Protein 7EKN (pdb70)

Sequence (332 aa):
QIEWAKARVEKLRKRNQALKSQTSELQRQIAELEASNAELKSDILGMLKSLHQLQVENRRLEEQIKNLTAKKERLQLLNAQLSVQIEWAKARVEKLRKRNQALKSQTSELQRQIAELEASNAELKDILGMLKSLHQLQVENRRLEEQIKNLTAKKERLQLLNAQLSVQIEWAKARVEKLRKRNQALKSQTSELQRQIAELEASNAELKKDILGMLKSLHQLQVENRRLEEQIKNLTAKKERLQLLNAQLSVIEWAKARVEKLRKRNQALKSQTSELQRQIAELEASNAELKILGMLKSLHQLQVENRRLEEQIKNLTAKKERLQLLNAQLSV

InterPro domains:
  IPR049773 AF10-like, coiled-coil domain [cd20901] (410-473)

GO terms:
  GO:0005654 nucleoplasm (C, IDA)

Rad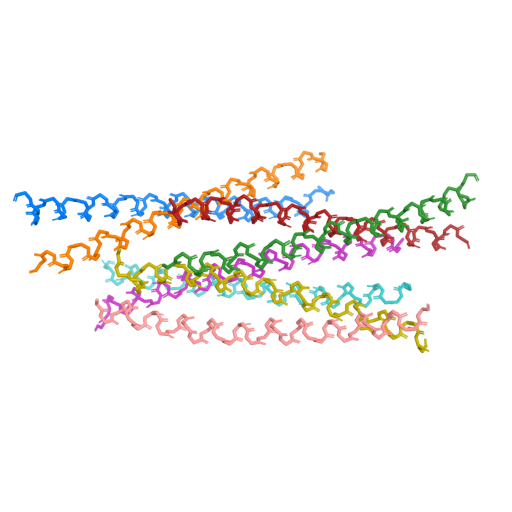ius of gyration: 23.78 Å; Cα contacts (8 Å, |Δi|>4): 244; chains: 8; bounding box: 46×72×70 Å

B-factor: mean 23.98, std 8.37, range [8.67, 60.61]

Foldseek 3Di:
DVVVVVVVVVVVVVVVVVVVVVVVVVVVVVVVVVVVVVVVD/DVCPVVVVVVVVVVVVVVVVVVVVVVVVVVVVVVVVVVVVVPD/DVVVVVVVVVVVVVVVVVVVVVVVVVVVVVVVVVVVVVVVD/DVVVVVVVVVVVVVVVVVVVVVVVVVVVVVVVVVVVVVVVPD/DVVVVVVVVVVVVVVVVVVVVVVVVVVVVVVVVVVVVVVVVD/DVVVVVVVVVVVVVVVVVVVVVVVVVVVVVVVVVVVVVVVPD/DVVVVVVVVVVVVVVVVVVVVVVVVVVVVVVVVVVVVVVD/DPPVVVVVVVVVVVVVVVVVVVVVVVVVVVVVVVVVVVVPD

Solvent-accessible surface area: 22480 Å² total; per-residue (Å²): 150,80,110,139,6,123,56,88,28,62,160,31,93,124,112,2,86,52,3,70,52,91,13,39,53,12,52,91,53,8,7,59,21,71,14,38,6,70,152,84,169,119,77,37,92,28,52,57,90,12,8,91,30,29,72,98,13,13,154,92,20,39,95,40,14,130,90,25,56,48,70,52,123,155,18,81,111,54,25,45,122,60,65,162,119,45,74,158,6,86,57,92,7,63,147,23,62,146,103,3,103,54,3,73,74,84,11,37,66,14,52,76,64,8,29,80,28,81,11,28,8,67,113,78,163,127,62,56,40,59,82,130,28,3,90,126,14,67,83,54,14,151,170,16,44,94,56,17,131,89,25,52,47,71,63,121,152,23,85,112,62,21,42,122,59,67,165,109,59,123,62,14,109,48,123,4,113,117,32,139,157,102,14,57,44,3,96,73,86,15,70,70,20,90,131,53,9,58,103,24,75,59,51,3,60,139,73,130,117,126,20,69,41,52,44,137,28,28,52,94,22,88,61,26,4,123,43,7,36,42,39,22,46,30,23,47,41,69,62,108,135,28,92,76,57,30,41,106,66,66,165,150,138,124,3,121,59,115,25,106,165,35,116,154,113,10,93,49,4,104,69,102,10,64,67,20,82,132,59,9,59,112,25,78,62,49,6,69,153,75,182,70,103,48,48,25,51,20,20,34,99,23,102,40,68,8,80,103,18,42,64,66,29,70,54,22,48,38,64,63,106,117,23,90,104,62,28,38,114,64,74,159

Structure (mmCIF, N/CA/C/O backbone):
data_7EKN
#
_entry.id   7EKN
#
_cell.length_a   42.626
_cell.length_b   46.389
_cell.length_c   49.170
_cell.angle_alpha   76.669
_cell.angle_beta   67.700
_cell.angle_gamma   74.673
#
_symmetry.space_group_name_H-M   'P 1'
#
loop_
_entity.id
_entity.type
_entity.pdbx_description
1 polymer ipep
2 polymer 'Protein AF-10'
3 water water
#
loop_
_atom_site.group_PDB
_atom_site.id
_atom_site.type_symbol
_atom_site.label_atom_id
_atom_site.label_alt_id
_atom_site.label_comp_id
_atom_site.label_asym_id
_atom_site.label_entity_id
_atom_site.label_seq_id
_atom_site.pdbx_PDB_ins_code
_atom_site.Cartn_x
_atom_site.Cartn_y
_atom_site.Cartn_z
_atom_site.occupancy
_atom_site.B_iso_or_equiv
_atom_site.auth_seq_id
_atom_site.auth_comp_id
_atom_site.auth_asym_id
_atom_site.auth_atom_id
_atom_site.pdbx_PDB_model_num
ATOM 1 N N . GLN A 1 2 ? 41.32218 61.51456 47.67809 1.000 19.55876 1 GLN B N 1
ATOM 2 C CA . GLN A 1 2 ? 40.04395 62.14137 47.96266 1.000 18.96174 1 GLN B CA 1
ATOM 3 C C . GLN A 1 2 ? 39.10163 61.05591 48.41939 1.000 20.63341 1 GLN B C 1
ATOM 4 O O . GLN A 1 2 ? 39.00816 59.98878 47.78755 1.000 17.21129 1 GLN B O 1
ATOM 10 N N . ILE A 1 3 ? 38.41669 61.32922 49.53353 1.000 17.31418 2 ILE B N 1
ATOM 11 C CA . ILE A 1 3 ? 37.40524 60.40640 50.02617 1.000 19.40101 2 ILE B CA 1
ATOM 12 C C . ILE A 1 3 ? 36.29811 60.24530 48.99487 1.000 19.21028 2 ILE B C 1
ATOM 13 O O . ILE A 1 3 ? 35.83247 59.12798 48.72509 1.000 23.79212 2 ILE B O 1
ATOM 18 N N . GLU A 1 4 ? 35.87617 61.34833 48.38126 1.000 17.40928 3 GLU B N 1
ATOM 19 C CA . GLU A 1 4 ? 34.76635 61.26797 47.43699 1.000 21.30146 3 GLU B CA 1
ATOM 20 C C . GLU A 1 4 ? 35.13804 60.42332 46.23008 1.000 18.01994 3 GLU B C 1
ATOM 21 O O . GLU A 1 4 ? 34.33454 59.60498 45.77466 1.000 20.32282 3 GLU B O 1
ATOM 27 N N . TRP A 1 5 ? 36.35044 60.60915 45.70436 1.000 16.01040 4 TRP B N 1
ATOM 28 C CA . TRP A 1 5 ? 36.83678 59.77000 44.61234 1.000 19.24812 4 TRP B CA 1
ATOM 29 C C . TRP A 1 5 ? 36.84214 58.29611 45.00740 1.000 17.64050 4 TRP B C 1
ATOM 30 O O . TRP A 1 5 ? 36.40460 57.43242 44.24000 1.000 16.11835 4 TRP B O 1
ATOM 41 N N . ALA A 1 6 ? 37.34193 57.99109 46.20638 1.000 19.35259 5 ALA B N 1
ATOM 42 C CA . ALA A 1 6 ? 37.36633 56.60392 46.65312 1.000 21.38315 5 ALA B CA 1
ATOM 43 C C . ALA A 1 6 ? 35.95044 56.07231 46.83611 1.000 20.93445 5 ALA B C 1
ATOM 44 O O . ALA A 1 6 ? 35.64017 54.94964 46.40895 1.000 18.15491 5 ALA B O 1
ATOM 46 N N . LYS A 1 7 ? 35.07090 56.88912 47.43143 1.000 23.36317 6 LYS B N 1
ATOM 47 C CA . LYS A 1 7 ? 33.66882 56.51425 47.60370 1.000 19.53886 6 LYS B CA 1
ATOM 48 C C . LYS A 1 7 ? 33.00640 56.21467 46.26881 1.000 19.75886 6 LYS B C 1
ATOM 49 O O . LYS A 1 7 ? 32.15789 55.31504 46.16998 1.000 19.69396 6 LYS B O 1
ATOM 55 N N . ALA A 1 8 ? 33.38248 56.96475 45.22745 1.000 16.18423 7 ALA B N 1
ATOM 56 C CA . ALA A 1 8 ? 32.74480 56.83057 43.92146 1.000 17.97583 7 ALA B CA 1
ATOM 57 C C . ALA A 1 8 ? 33.24414 55.61695 43.13296 1.000 15.40746 7 ALA B C 1
ATOM 58 O O . ALA A 1 8 ? 32.49742 55.05987 42.31614 1.000 19.61227 7 ALA B O 1
ATOM 60 N N . ARG A 1 9 ? 34.49675 55.21103 43.32727 1.000 14.68041 8 ARG B N 1
ATOM 61 C CA . ARG A 1 9 ? 34.95233 53.95356 42.74169 1.000 14.15710 8 ARG B CA 1
ATOM 62 C C . ARG A 1 9 ? 34.19950 52.77336 43.34193 1.000 14.28359 8 ARG B C 1
ATOM 63 O O . ARG A 1 9 ? 33.80941 51.84613 42.62375 1.000 13.50326 8 ARG B O 1
ATOM 71 N N . VAL A 1 10 ? 34.00114 52.78706 44.66531 1.000 15.43278 9 VAL B N 1
ATOM 72 C CA . VAL A 1 10 ? 33.21598 51.74124 45.30779 1.000 14.67430 9 VAL B CA 1
ATOM 73 C C . VAL A 1 10 ? 31.81100 51.70431 44.71843 1.000 18.13546 9 VAL B C 1
ATOM 74 O O . VAL A 1 10 ? 31.33432 50.65560 44.26868 1.000 18.92681 9 VAL B O 1
ATOM 78 N N . GLU A 1 11 ? 31.13513 52.85549 44.68872 1.000 18.87703 10 GLU B N 1
ATOM 79 C CA . GLU A 1 11 ? 29.76467 52.90766 44.18383 1.000 21.06352 10 GLU B CA 1
ATOM 80 C C . GLU A 1 11 ? 29.66221 52.38115 42.75379 1.000 21.28955 10 GLU B C 1
ATOM 81 O O . GLU A 1 11 ? 28.79292 51.55560 42.44048 1.000 17.78950 10 GLU B O 1
ATOM 87 N N . LYS A 1 12 ? 30.52326 52.87608 41.86602 1.000 17.45882 11 LYS B N 1
ATOM 88 C CA . LYS A 1 12 ? 30.44770 52.46781 40.46788 1.000 19.42080 11 LYS B CA 1
ATOM 89 C C . LYS A 1 12 ? 30.63020 50.95762 40.31546 1.000 18.17088 11 LYS B C 1
ATOM 90 O O . LYS A 1 12 ? 29.87451 50.30773 39.58323 1.000 20.32098 11 LYS B O 1
ATOM 96 N N . LEU A 1 13 ? 31.60480 50.37498 41.02191 1.000 16.88605 12 LEU B N 1
ATOM 97 C CA . LEU A 1 13 ? 31.85213 48.94443 40.88463 1.000 17.21559 12 LEU B CA 1
ATOM 98 C C . LEU A 1 13 ? 30.77301 48.12849 41.57734 1.000 20.18808 12 LEU B C 1
ATOM 99 O O . LEU A 1 13 ? 30.48628 46.99891 41.16481 1.000 17.62758 12 LEU B O 1
ATOM 104 N N . ARG A 1 14 ? 30.16645 48.67823 42.62860 1.000 20.09010 13 ARG B N 1
ATOM 105 C CA . ARG A 1 14 ? 29.02439 48.01216 43.23446 1.000 19.27508 13 ARG B CA 1
ATOM 106 C C . ARG A 1 14 ? 27.86692 47.94015 42.24488 1.000 20.83622 13 ARG B C 1
ATOM 107 O O . ARG A 1 14 ? 27.25969 46.88103 42.05702 1.000 18.26058 13 ARG B O 1
ATOM 115 N N . LYS A 1 15 ? 27.56157 49.06564 41.58856 1.000 23.61838 14 LYS B N 1
ATOM 116 C CA . LYS A 1 15 ? 26.52735 49.08738 40.55470 1.000 25.52387 14 LYS B CA 1
ATOM 117 C C . LYS A 1 15 ? 26.82256 48.08669 39.44163 1.000 19.39509 14 LYS B C 1
ATOM 118 O O . LYS A 1 15 ? 25.91524 47.39525 38.96293 1.000 18.76032 14 LYS B O 1
ATOM 124 N N . ARG A 1 16 ? 28.08312 48.01037 39.00835 1.000 17.98149 15 ARG B N 1
ATOM 125 C CA . ARG A 1 16 ? 28.45157 47.10479 37.92346 1.000 20.70936 15 ARG B CA 1
ATOM 126 C C . ARG A 1 16 ? 28.27101 45.64622 38.33939 1.000 20.12036 15 ARG B C 1
ATOM 127 O O . ARG A 1 16 ? 27.71013 44.84378 37.58739 1.000 14.92889 15 ARG B O 1
ATOM 135 N N . ASN A 1 17 ? 28.73020 45.28731 39.54262 1.000 18.84686 16 ASN B N 1
ATOM 136 C CA . ASN A 1 17 ? 28.59372 43.90128 39.98938 1.000 20.24379 16 ASN B CA 1
ATOM 137 C C . ASN A 1 17 ? 27.12857 43.50933 40.13145 1.000 19.62207 16 ASN B C 1
ATOM 138 O O . ASN A 1 17 ? 26.76106 42.36280 39.84070 1.000 17.64861 16 ASN B O 1
ATOM 143 N N . GLN A 1 18 ? 26.27372 44.45598 40.52462 1.000 18.91445 17 GLN B N 1
ATOM 144 C CA . GLN A 1 18 ? 24.84247 44.17662 40.55875 1.000 21.43103 17 GLN B CA 1
ATOM 145 C C . GLN A 1 18 ? 24.30273 43.92663 39.15419 1.000 17.47570 17 GLN B C 1
ATOM 146 O O . GLN A 1 18 ? 23.46597 43.03927 38.95422 1.000 17.86338 17 GLN B O 1
ATOM 152 N N . ALA A 1 19 ? 24.79303 44.67420 38.16273 1.000 16.66485 18 ALA B N 1
ATOM 153 C CA . ALA A 1 19 ? 24.42185 44.38916 36.78604 1.000 18.88092 18 ALA B CA 1
ATOM 154 C C . ALA A 1 19 ? 24.89391 42.99967 36.36981 1.000 16.99825 18 ALA B C 1
ATOM 155 O O . ALA A 1 19 ? 24.17441 42.27485 35.66866 1.000 18.00402 18 ALA B O 1
ATOM 157 N N . LEU A 1 20 ? 26.08221 42.59177 36.82001 1.000 16.21113 19 LEU B N 1
ATOM 158 C CA . LEU A 1 20 ? 26.56961 41.26199 36.45581 1.000 19.62445 19 LEU B CA 1
ATOM 159 C C . LEU A 1 20 ? 25.73886 40.17453 37.12962 1.000 16.76195 19 LEU B C 1
ATOM 160 O O . LEU A 1 20 ? 25.32158 39.20964 36.48097 1.000 18.64978 19 LEU B O 1
ATOM 165 N N . LYS A 1 21 ? 25.47114 40.32618 38.42748 1.000 19.02255 20 LYS B N 1
ATOM 166 C CA . LYS A 1 21 ? 24.63632 39.35817 39.12718 1.000 20.81708 20 LYS B CA 1
ATOM 167 C C . LYS A 1 21 ? 23.27027 39.23803 38.46700 1.000 18.80055 20 LYS B C 1
ATOM 168 O O . LYS A 1 21 ? 22.75244 38.13155 38.29972 1.000 17.05242 20 LYS B O 1
ATOM 174 N N . SER A 1 22 ? 22.67714 40.36472 38.06481 1.000 17.48893 21 SER B N 1
ATOM 175 C CA . SER A 1 22 ? 21.37551 40.27883 37.42044 1.000 19.65103 21 SER B CA 1
ATOM 176 C C . SER A 1 22 ? 21.48226 39.67540 36.02120 1.000 18.72891 21 SER B C 1
ATOM 177 O O . SER A 1 22 ? 20.53040 39.03963 35.54884 1.000 17.91314 21 SER B O 1
ATOM 180 N N . GLN A 1 23 ? 22.62546 39.84458 35.34968 1.000 17.63499 22 GLN B N 1
ATOM 181 C CA . GLN A 1 23 ? 22.80912 39.14782 34.08253 1.000 18.06360 22 GLN B CA 1
ATOM 182 C C . GLN A 1 23 ? 22.97857 37.65134 34.30848 1.000 18.02582 22 GLN B C 1
ATOM 183 O O . GLN A 1 23 ? 22.55086 36.84843 33.46951 1.000 16.66029 22 GLN B O 1
ATOM 189 N N . THR A 1 24 ? 23.56247 37.24712 35.43892 1.000 15.54268 23 THR B N 1
ATOM 190 C CA . THR A 1 24 ? 23.69742 35.81248 35.67134 1.000 18.59591 23 THR B CA 1
ATOM 191 C C . THR A 1 24 ? 22.34119 35.18879 35.96943 1.000 15.71966 23 THR B C 1
ATOM 192 O O . THR A 1 24 ? 22.04484 34.08907 35.48834 1.000 15.63129 23 THR B O 1
ATOM 196 N N . SER A 1 25 ? 21.48658 35.89559 36.72226 1.000 15.40243 24 SER B N 1
ATOM 197 C CA . SER A 1 25 ? 20.13962 35.38949 36.98090 1.000 18.44157 24 SER B CA 1
ATOM 198 C C . SER A 1 25 ? 19.40220 35.12488 35.68035 1.000 17.53753 24 SER B C 1
ATOM 199 O O . SER A 1 25 ? 18.74330 34.09237 35.52751 1.000 16.68551 24 SER B O 1
ATOM 202 N N . GLU A 1 26 ? 19.49162 36.05491 34.72867 1.000 19.22131 25 GLU B N 1
ATOM 203 C CA . GLU A 1 26 ? 18.76618 35.85367 33.48491 1.000 21.15473 25 GLU B CA 1
ATOM 204 C C . GLU A 1 26 ? 19.38218 34.71934 32.67602 1.000 19.37566 25 GLU B C 1
ATOM 205 O O . GLU A 1 26 ? 18.66263 33.93834 32.05129 1.000 17.39480 25 GLU B O 1
ATOM 211 N N . LEU A 1 27 ? 20.71019 34.60965 32.69135 1.000 16.82532 26 LEU B N 1
ATOM 212 C CA . LEU A 1 27 ? 21.36586 33.47571 32.05517 1.000 15.57138 26 LEU B CA 1
ATOM 213 C C . LEU A 1 27 ? 20.94053 32.16327 32.70324 1.000 15.19664 26 LEU B C 1
ATOM 214 O O . LEU A 1 27 ? 20.67999 31.17904 32.00529 1.000 18.22363 26 LEU B O 1
ATOM 219 N N . GLN A 1 28 ? 20.83454 32.13208 34.03452 1.000 16.36420 27 GLN B N 1
ATOM 220 C CA . GLN A 1 28 ? 20.41247 30.89913 34.68987 1.000 14.94314 27 GLN B CA 1
ATOM 221 C C . GLN A 1 28 ? 19.00391 30.51526 34.27442 1.000 15.66652 27 GLN B C 1
ATOM 222 O O . GLN A 1 28 ? 18.71917 29.33473 34.04454 1.000 17.30196 27 GLN B O 1
ATOM 228 N N . ARG A 1 29 ? 18.11351 31.50469 34.14172 1.000 17.17477 28 ARG B N 1
ATOM 229 C CA . ARG A 1 29 ? 16.73816 31.21222 33.74775 1.000 17.57132 28 ARG B CA 1
ATOM 230 C C . ARG A 1 29 ? 16.65810 30.68340 32.31490 1.000 18.51401 28 ARG B C 1
ATOM 231 O O . ARG A 1 29 ? 15.86514 29.77733 32.02424 1.000 15.47053 28 ARG B O 1
ATOM 239 N N . GLN A 1 30 ? 17.46763 31.23132 31.40470 1.000 21.09962 29 GLN B N 1
ATOM 240 C CA . GLN A 1 30 ? 17.47439 30.72633 30.03158 1.000 18.77934 29 GLN B CA 1
ATOM 241 C C . GLN A 1 30 ? 18.01475 29.29968 29.96460 1.000 15.06777 29 GLN B C 1
ATOM 242 O O . GLN A 1 30 ? 17.50293 28.46755 29.20534 1.000 15.76640 29 GLN B O 1
ATOM 248 N N . ILE A 1 31 ? 19.04409 28.99926 30.75768 1.000 14.70065 30 ILE B N 1
ATOM 249 C CA . ILE A 1 31 ? 19.57160 27.64256 30.83765 1.000 14.02122 30 ILE B CA 1
ATOM 250 C C . ILE A 1 31 ? 18.51525 26.68153 31.38425 1.000 15.90894 30 ILE B C 1
ATOM 251 O O . ILE A 1 31 ? 18.43729 25.52514 30.96440 1.000 14.74795 30 ILE B O 1
ATOM 256 N N . ALA A 1 32 ? 17.69436 27.14025 32.33342 1.000 16.37114 31 ALA B N 1
ATOM 257 C CA . ALA A 1 32 ? 16.63239 26.27042 32.82620 1.000 20.15778 31 ALA B CA 1
ATOM 258 C C . ALA A 1 32 ? 15.58375 26.04727 31.74850 1.000 15.40876 31 ALA B C 1
ATOM 259 O O . ALA A 1 32 ? 15.07839 24.93299 31.59556 1.000 18.53367 31 ALA B O 1
ATOM 261 N N . GLU A 1 33 ? 15.26748 27.08415 30.96989 1.000 16.32675 32 GLU B N 1
ATOM 262 C CA . GLU A 1 33 ? 14.31166 26.91645 29.87357 1.000 21.25946 32 GLU B CA 1
ATOM 263 C C . GLU A 1 33 ? 14.79979 25.89444 28.85411 1.000 17.63505 32 GLU B C 1
ATOM 264 O O . GLU A 1 33 ? 14.00654 25.11350 28.32288 1.000 18.14552 32 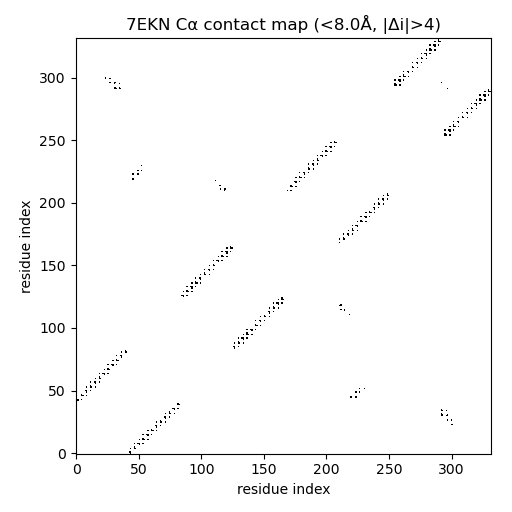GLU B O 1
ATOM 270 N N . LEU A 1 34 ? 16.10135 25.89306 28.55736 1.000 16.40341 33 LEU B N 1
ATOM 271 C CA . LEU A 1 34 ? 16.61956 24.99216 27.53225 1.000 16.37787 33 LEU B CA 1
ATOM 272 C C . LEU A 1 34 ? 16.73299 23.56478 28.05174 1.000 19.65132 33 LEU B C 1
ATOM 273 O O . LEU A 1 34 ? 16.45752 22.60703 27.31483 1.000 15.40340 33 LEU B O 1
ATOM 278 N N . GLU A 1 35 ? 17.13091 23.40333 29.31917 1.000 16.16786 34 GLU B N 1
ATOM 279 C CA . GLU A 1 35 ? 17.25335 22.06326 29.86999 1.000 21.94796 34 GLU B CA 1
ATOM 280 C C . GLU A 1 35 ? 15.87819 21.41705 30.09260 1.000 20.73137 34 GLU B C 1
ATOM 281 O O . GLU A 1 35 ? 15.75354 20.19586 30.00520 1.000 21.76397 34 GLU B O 1
ATOM 287 N N . ALA A 1 36 ? 14.84355 22.21977 30.34852 1.000 19.64617 35 ALA B N 1
ATOM 288 C CA . ALA A 1 36 ? 13.47676 21.69641 30.38772 1.000 20.39835 35 ALA B CA 1
ATOM 289 C C . ALA A 1 36 ? 12.99219 21.30972 28.99443 1.000 20.77756 35 ALA B C 1
ATOM 290 O O . ALA A 1 36 ? 12.40252 20.24210 28.79951 1.000 22.07218 35 ALA B O 1
ATOM 292 N N . SER A 1 37 ? 13.19252 22.19233 28.01626 1.000 21.94985 36 SER B N 1
ATOM 293 C CA . SER A 1 37 ? 12.78440 21.88067 26.65543 1.000 19.02036 36 SER B CA 1
ATOM 294 C C . SER A 1 37 ? 13.52735 20.65897 26.11931 1.000 21.86531 36 SER B C 1
ATOM 295 O O . SER A 1 37 ? 12.93612 19.82836 25.42072 1.000 23.54479 36 SER B O 1
ATOM 298 N N . ASN A 1 38 ? 14.81775 20.52305 26.44045 1.000 20.01638 37 ASN B N 1
ATOM 299 C CA . ASN A 1 38 ? 15.56176 19.35695 25.95607 1.000 18.83591 37 ASN B CA 1
ATOM 300 C C . ASN A 1 38 ? 15.03977 18.07747 26.58589 1.000 24.44912 37 ASN B C 1
ATOM 301 O O . ASN A 1 38 ? 14.99087 17.03079 25.93259 1.000 19.80200 37 ASN B O 1
ATOM 306 N N . ALA A 1 39 ? 14.71242 18.13577 27.87475 1.000 22.22826 38 ALA B N 1
ATOM 307 C CA . ALA A 1 39 ? 14.19445 16.96225 28.56457 1.000 29.29539 38 ALA B CA 1
ATOM 308 C C . ALA A 1 39 ? 12.87307 16.52845 27.95835 1.000 22.88884 38 ALA B C 1
ATOM 309 O O . ALA A 1 39 ? 12.63950 15.33726 27.75159 1.000 30.68703 38 ALA B O 1
ATOM 311 N N . GLU A 1 40 ? 12.01738 17.50160 27.63578 1.000 26.61644 39 GLU B N 1
ATOM 312 C CA . GLU A 1 40 ? 10.73212 17.24689 26.99111 1.000 27.61408 39 GLU B CA 1
ATOM 313 C C . GLU A 1 40 ? 10.90331 16.62350 25.60989 1.000 32.20904 39 GLU B C 1
ATOM 314 O O . GLU A 1 40 ? 10.22478 15.63906 25.27756 1.000 31.95289 39 GLU B O 1
ATOM 320 N N . LEU A 1 41 ? 11.81014 17.16927 24.79087 1.000 30.96319 40 LEU B N 1
ATOM 321 C CA . LEU A 1 41 ? 11.97406 16.65074 23.43711 1.000 31.25791 40 LEU B CA 1
ATOM 322 C C . LEU A 1 41 ? 12.67172 15.29811 23.40808 1.000 28.59636 40 LEU B C 1
ATOM 323 O O . LEU A 1 41 ? 12.51474 14.56118 22.43109 1.000 30.64896 40 LEU B O 1
ATOM 328 N N . LYS A 1 42 ? 13.42822 14.95610 24.44444 1.000 27.32694 41 LYS B N 1
ATOM 329 C CA . LYS A 1 42 ? 14.10095 13.67046 24.50236 1.000 31.12446 41 LYS B CA 1
ATOM 330 C C . LYS A 1 42 ? 13.10732 12.53491 24.74550 1.000 40.07394 41 LYS B C 1
ATOM 331 O O . LYS A 1 42 ? 13.29458 11.42266 24.24884 1.000 50.98708 41 LYS B O 1
ATOM 337 N N . SER B 2 1 ? 45.26158 56.57469 53.21913 1.000 22.25940 754 SER A N 1
ATOM 338 C CA . SER B 2 1 ? 45.27438 56.67997 54.68762 1.000 37.04214 754 SER A CA 1
ATOM 339 C C . SER B 2 1 ? 43.87305 56.91539 55.28380 1.000 37.89615 754 SER A C 1
ATOM 340 O O . SER B 2 1 ? 43.33232 56.05482 55.98282 1.000 35.65718 754 SER A O 1
ATOM 342 N N . ASP B 2 2 ? 43.29943 58.09649 55.02431 1.000 36.02388 755 ASP A N 1
ATOM 343 C CA . ASP B 2 2 ? 41.87952 58.30457 55.28923 1.000 34.41081 755 ASP A CA 1
ATOM 344 C C . ASP B 2 2 ? 40.98852 57.43075 54.40548 1.000 35.43022 755 ASP A C 1
ATOM 345 O O . ASP B 2 2 ? 39.78487 57.32604 54.66984 1.000 36.21360 755 ASP A O 1
ATOM 347 N N . ILE B 2 3 ? 41.54030 56.79418 53.37938 1.000 27.07479 756 ILE A N 1
ATOM 348 C CA . ILE B 2 3 ? 40.73512 56.03875 52.42936 1.000 29.68997 756 ILE A CA 1
ATOM 349 C C . ILE B 2 3 ? 41.02206 54.53786 52.50519 1.000 22.59272 756 ILE A C 1
ATOM 350 O O . ILE B 2 3 ? 40.66952 53.80955 51.59244 1.000 20.21736 756 ILE A O 1
ATOM 355 N N . LEU B 2 4 ? 41.66280 54.05936 53.57823 1.000 24.14454 757 LEU A N 1
ATOM 356 C CA . LEU B 2 4 ? 41.97850 52.63293 53.66475 1.000 21.20877 757 LEU A CA 1
ATOM 357 C C . LEU B 2 4 ? 40.71698 51.78463 53.70895 1.000 21.30502 757 LEU A C 1
ATOM 358 O O . LEU B 2 4 ? 40.68372 50.68798 53.14638 1.000 23.75361 757 LEU A O 1
ATOM 363 N N . GLY B 2 5 ? 39.67241 52.27047 54.38022 1.000 20.24457 758 GLY A N 1
ATOM 364 C CA . GLY B 2 5 ? 38.45083 51.48950 54.48750 1.000 18.57546 758 GLY A CA 1
ATOM 365 C C . GLY B 2 5 ? 37.75050 51.31103 53.15522 1.000 19.40754 758 GLY A C 1
ATOM 366 O O . GLY B 2 5 ? 37.33699 50.20003 52.80279 1.000 18.30043 758 GLY A O 1
ATOM 367 N N . MET B 2 6 ? 37.61171 52.39957 52.38610 1.000 18.36933 759 MET A N 1
ATOM 368 C CA . MET B 2 6 ? 36.98521 52.28820 51.07644 1.000 20.16808 759 MET A CA 1
ATOM 369 C C . MET B 2 6 ? 37.89860 51.59869 50.07901 1.000 14.54567 759 MET A C 1
ATOM 370 O O . MET B 2 6 ? 37.41088 50.94533 49.15572 1.000 15.93829 759 MET A O 1
ATOM 375 N N . LEU B 2 7 ? 39.21490 51.71426 50.24984 1.000 17.07945 760 LEU A N 1
ATOM 376 C CA . LEU B 2 7 ? 40.12426 50.99135 49.36744 1.000 15.43295 760 LEU A CA 1
ATOM 377 C C . LEU B 2 7 ? 39.95878 49.48089 49.53196 1.000 17.51067 760 LEU A C 1
ATOM 378 O O . LEU B 2 7 ? 39.95446 48.73930 48.54632 1.000 13.51250 760 LEU A O 1
ATOM 383 N N . LYS B 2 8 ? 39.82046 49.01002 50.77804 1.000 16.96824 761 LYS A N 1
ATOM 384 C CA . LYS B 2 8 ? 39.58499 47.58368 51.01688 1.000 15.93233 761 LYS A CA 1
ATOM 385 C C . LYS B 2 8 ? 38.21040 47.14628 50.53185 1.000 16.42980 761 LYS A C 1
ATOM 386 O O . LYS B 2 8 ? 38.05328 46.00779 50.06558 1.000 18.48993 761 LYS A O 1
ATOM 392 N N . SER B 2 9 ? 37.20541 48.01930 50.63940 1.000 16.42112 762 SER A N 1
ATOM 393 C CA . SER B 2 9 ? 35.90029 47.72172 50.06121 1.000 15.39881 762 SER A CA 1
ATOM 394 C C . SER B 2 9 ? 36.01746 47.52468 48.54641 1.000 18.57113 762 SER A C 1
ATOM 395 O O . SER B 2 9 ? 35.49205 46.55397 47.97933 1.000 13.54505 762 SER A O 1
ATOM 398 N N . LEU B 2 10 ? 36.70178 48.46197 47.88132 1.000 16.65828 763 LEU A N 1
ATOM 399 C CA . LEU B 2 10 ? 36.89689 48.35540 46.43501 1.000 16.15639 763 LEU A CA 1
ATOM 400 C C . LEU B 2 10 ? 37.64674 47.08324 46.07169 1.000 17.21691 763 LEU A C 1
ATOM 401 O O . LEU B 2 10 ? 37.33622 46.43680 45.05953 1.000 17.22035 763 LEU A O 1
ATOM 406 N N . HIS B 2 11 ? 38.64775 46.71195 46.87935 1.000 18.62198 764 HIS A N 1
ATOM 407 C CA . HIS B 2 11 ? 39.44314 45.52028 46.60412 1.000 17.48182 764 HIS A CA 1
ATOM 408 C C . HIS B 2 11 ? 38.56155 44.27155 46.54208 1.000 18.35537 764 HIS A C 1
ATOM 409 O O . HIS B 2 11 ? 38.68792 43.45359 45.62423 1.000 18.00103 764 HIS A O 1
ATOM 416 N N . GLN B 2 12 ? 37.67358 44.10208 47.53014 1.000 19.80258 765 GLN A N 1
ATOM 417 C CA . GLN B 2 12 ? 36.78024 42.94526 47.51527 1.000 15.98004 765 GLN A CA 1
ATOM 418 C C . GLN B 2 12 ? 35.83358 43.00047 46.32503 1.000 18.68737 765 GLN A C 1
ATOM 419 O O . GLN B 2 12 ? 35.54183 41.96668 45.70588 1.000 16.45972 765 GLN A O 1
ATOM 425 N N . LEU B 2 13 ? 35.34675 44.19936 45.98335 1.000 14.40648 766 LEU A N 1
ATOM 426 C CA . LEU B 2 13 ? 34.48321 44.32405 44.81951 1.000 15.50979 766 LEU A CA 1
ATOM 427 C C . LEU B 2 13 ? 35.23529 44.01541 43.52846 1.000 18.13935 766 LEU A C 1
ATOM 428 O O . LEU B 2 13 ? 34.63650 43.49266 42.58325 1.000 18.05407 766 LEU A O 1
ATOM 433 N N . GLN B 2 14 ? 36.54027 44.30372 43.48076 1.000 15.32353 767 GLN A N 1
ATOM 434 C CA . GLN B 2 14 ? 37.33254 44.00267 42.29257 1.000 14.62927 767 GLN A CA 1
ATOM 435 C C . GLN B 2 14 ? 37.51974 42.49772 42.12601 1.000 20.09250 767 GLN A C 1
ATOM 436 O O . GLN B 2 14 ? 37.44647 41.97660 41.00646 1.000 19.51815 767 GLN A O 1
ATOM 442 N N . VAL B 2 15 ? 37.72735 41.78138 43.23428 1.000 16.18675 768 VAL A N 1
ATOM 443 C CA . VAL B 2 15 ? 37.81932 40.32414 43.18800 1.000 18.29563 768 VAL A CA 1
ATOM 444 C C . VAL B 2 15 ? 36.48768 39.71954 42.74914 1.000 20.17657 768 VAL A C 1
ATOM 445 O O . VAL B 2 15 ? 36.43698 38.85969 41.85878 1.000 20.94129 768 VAL A O 1
ATOM 449 N N . GLU B 2 16 ? 35.38808 40.17585 43.35423 1.000 17.96087 769 GLU A N 1
ATOM 450 C CA . GLU B 2 16 ? 34.06368 39.67335 42.98773 1.000 21.46805 769 GLU A CA 1
ATOM 451 C C . GLU B 2 16 ? 33.71947 40.00875 41.54179 1.000 19.10746 769 GLU A C 1
ATOM 452 O O . GLU B 2 16 ? 33.02863 39.23514 40.86016 1.000 17.64625 769 GLU A O 1
ATOM 458 N N . ASN B 2 17 ? 34.16430 41.17355 41.06529 1.000 16.47344 770 ASN A N 1
ATOM 459 C CA . ASN B 2 17 ? 33.87434 41.56402 39.68835 1.000 17.80988 770 ASN A CA 1
ATOM 460 C C . ASN B 2 17 ? 34.47582 40.57142 38.69880 1.000 16.76082 770 ASN A C 1
ATOM 461 O O . ASN B 2 17 ? 33.83823 40.21847 37.70397 1.000 17.82538 770 ASN A O 1
ATOM 466 N N . ARG B 2 18 ? 35.71102 40.12322 38.95037 1.000 16.30242 771 ARG A N 1
ATOM 467 C CA . ARG B 2 18 ? 36.35730 39.16594 38.05816 1.000 18.45628 771 ARG A CA 1
ATOM 468 C C . ARG B 2 18 ? 35.73337 37.77712 38.16536 1.000 16.87773 771 ARG A C 1
ATOM 469 O O . ARG B 2 18 ? 35.66594 37.05308 37.16921 1.000 18.47707 771 ARG A O 1
ATOM 477 N N . ARG B 2 19 ? 35.26976 37.38581 39.35145 1.000 15.05858 772 ARG A N 1
ATOM 478 C CA . ARG B 2 19 ? 34.56558 36.11209 39.47249 1.000 20.17489 772 ARG A CA 1
ATOM 479 C C . ARG B 2 19 ? 33.26125 36.12437 38.68667 1.000 18.70303 772 ARG A C 1
ATOM 480 O O . ARG B 2 19 ? 32.89144 35.11785 38.06646 1.000 19.98149 772 ARG A O 1
ATOM 488 N N . LEU B 2 20 ? 32.55443 37.25620 38.68899 1.000 15.32464 773 LEU A N 1
ATOM 489 C CA . LEU B 2 20 ? 31.23682 37.28457 38.06146 1.000 17.16670 773 LEU A CA 1
ATOM 490 C C . LEU B 2 20 ? 31.35471 37.27839 36.54432 1.000 13.35753 773 LEU A C 1
ATOM 491 O O . LEU B 2 20 ? 30.55031 36.64058 35.86351 1.000 14.90230 773 LEU A O 1
ATOM 496 N N . GLU B 2 21 ? 32.33998 37.99502 35.99773 1.000 14.59725 774 GLU A N 1
ATOM 497 C CA . GLU B 2 21 ? 32.55112 37.96217 34.55426 1.000 18.12307 774 GLU A CA 1
ATOM 498 C C . GLU B 2 21 ? 33.00590 36.57746 34.10162 1.000 19.96122 774 GLU A C 1
ATOM 499 O O . GLU B 2 21 ? 32.59479 36.09846 33.03957 1.000 15.85572 774 GLU A O 1
ATOM 505 N N . GLU B 2 22 ? 33.85315 35.91682 34.89481 1.000 18.94994 775 GLU A N 1
ATOM 506 C CA . GLU B 2 22 ? 34.25622 34.56389 34.54056 1.000 19.88432 775 GLU A CA 1
ATOM 507 C C . GLU B 2 22 ? 33.06353 33.62182 34.58502 1.000 18.90374 775 GLU A C 1
ATOM 508 O O . GLU B 2 22 ? 32.90812 32.76595 33.70676 1.000 16.06274 775 GLU A O 1
ATOM 514 N N . GLN B 2 23 ? 32.20495 33.77684 35.60098 1.000 17.21283 776 GLN A N 1
ATOM 515 C CA . GLN B 2 23 ? 31.03088 32.91877 35.72142 1.000 19.64973 776 GLN A CA 1
ATOM 516 C C . GLN B 2 23 ? 30.09355 33.12360 34.54510 1.000 16.00252 776 GLN A C 1
ATOM 517 O O . GLN B 2 23 ? 29.52750 32.16002 34.01207 1.000 15.42665 776 GLN A O 1
ATOM 519 N N . ILE B 2 24 ? 29.93417 34.37145 34.11673 1.000 15.75470 777 ILE A N 1
ATOM 520 C CA . ILE B 2 24 ? 29.06011 34.64911 32.98608 1.000 16.46679 777 ILE A CA 1
ATOM 521 C C . ILE B 2 24 ? 29.57317 33.92912 31.74916 1.000 18.06629 777 ILE A C 1
ATOM 522 O O . ILE B 2 24 ? 28.81244 33.24904 31.05335 1.000 16.13684 777 ILE A O 1
ATOM 527 N N . LYS B 2 25 ? 30.87803 34.03987 31.48281 1.000 14.17848 778 LYS A N 1
ATOM 528 C CA . LYS B 2 25 ? 31.45868 33.36548 30.32414 1.000 15.30851 778 LYS A CA 1
ATOM 529 C C . LYS B 2 25 ? 31.16418 31.86900 30.35731 1.000 18.55105 778 LYS A C 1
ATOM 530 O O . LYS B 2 25 ? 30.80173 31.27909 29.33408 1.000 13.52322 778 LYS A O 1
ATOM 536 N N . ASN B 2 26 ? 31.30120 31.24196 31.53061 1.000 16.70695 779 ASN A N 1
ATOM 537 C CA . ASN B 2 26 ? 31.00631 29.81723 31.63108 1.000 17.72379 779 ASN A CA 1
ATOM 538 C C . ASN B 2 26 ? 29.52796 29.53793 31.37582 1.000 16.93880 779 ASN A C 1
ATOM 539 O O . ASN B 2 26 ? 29.18798 28.49438 30.79978 1.000 14.11307 779 ASN A O 1
ATOM 544 N N . LEU B 2 27 ? 28.64220 30.46251 31.76911 1.000 12.04974 780 LEU A N 1
ATOM 545 C CA . LEU B 2 27 ? 27.21171 30.25677 31.55591 1.000 14.66814 780 LEU A CA 1
ATOM 546 C C . LEU B 2 27 ? 26.80730 30.49787 30.10331 1.000 13.11782 780 LEU A C 1
ATOM 547 O O . LEU B 2 27 ? 25.95305 29.77579 29.57798 1.000 11.83528 780 LEU A O 1
ATOM 552 N N . THR B 2 28 ? 27.36829 31.51225 29.43715 1.000 9.91278 781 THR A N 1
ATOM 553 C CA . THR B 2 28 ? 27.04010 31.65094 28.02359 1.000 14.28002 781 THR A CA 1
ATOM 554 C C . THR B 2 28 ? 27.62266 30.49660 27.20308 1.000 11.83023 781 THR A C 1
ATOM 555 O O . THR B 2 28 ? 27.01836 30.08165 26.21589 1.000 16.70602 781 THR A O 1
ATOM 559 N N . ALA B 2 29 ? 28.78598 29.96905 27.58446 1.000 11.92286 782 ALA A N 1
ATOM 560 C CA . ALA B 2 29 ? 29.31311 28.80734 26.87568 1.000 14.53151 782 ALA A CA 1
ATOM 561 C C . ALA B 2 29 ? 28.37313 27.62321 27.03140 1.000 11.91713 782 ALA A C 1
ATOM 562 O O . ALA B 2 29 ? 28.05158 26.93564 26.05254 1.000 12.72141 782 ALA A O 1
ATOM 564 N N . LYS B 2 30 ? 27.90631 27.38965 28.26198 1.000 12.24448 783 LYS A N 1
ATOM 565 C CA . LYS B 2 30 ? 26.94402 26.32630 28.52538 1.000 13.66895 783 LYS A CA 1
ATOM 566 C C . LYS B 2 30 ? 25.67408 26.53757 27.71818 1.000 13.35792 783 LYS A C 1
ATOM 567 O O . LYS B 2 30 ? 25.19044 25.61999 27.04706 1.000 16.12909 783 LYS A O 1
ATOM 573 N N . LYS B 2 31 ? 25.12895 27.75448 27.76977 1.000 13.30086 784 LYS A N 1
ATOM 574 C CA . LYS B 2 31 ? 23.90034 28.06212 27.04746 1.000 14.14162 784 LYS A CA 1
ATOM 575 C C . LYS B 2 31 ? 24.03770 27.74541 25.56342 1.000 15.16576 784 LYS A C 1
ATOM 576 O O . LYS B 2 31 ? 23.08141 27.28073 24.93246 1.000 14.43400 784 LYS A O 1
ATOM 582 N N . GLU B 2 32 ? 25.21498 28.01094 24.98615 1.000 14.07939 785 GLU A N 1
ATOM 583 C CA . GLU B 2 32 ? 25.42783 27.70900 23.57050 1.000 18.11642 785 GLU A CA 1
ATOM 584 C C . GLU B 2 32 ? 25.36921 26.20253 23.30731 1.000 13.68491 785 GLU A C 1
ATOM 585 O O . GLU B 2 32 ? 24.76940 25.77047 22.31816 1.000 14.97713 785 GLU A O 1
ATOM 591 N N . ARG B 2 33 ? 25.99105 25.39423 24.17883 1.000 11.43859 786 ARG A N 1
ATOM 592 C CA . ARG B 2 33 ? 25.96210 23.94174 24.01019 1.000 16.77494 786 ARG A CA 1
ATOM 593 C C . ARG B 2 33 ? 24.54537 23.40607 24.15769 1.000 14.21371 786 ARG A C 1
ATOM 594 O O . ARG B 2 33 ? 24.12707 22.53777 23.38930 1.000 16.90113 786 ARG A O 1
ATOM 602 N N . LEU B 2 34 ? 23.79461 23.92211 25.13864 1.000 15.21061 787 LEU A N 1
ATOM 603 C CA . LEU B 2 34 ? 22.40360 23.52244 25.31434 1.000 16.81451 787 LEU A CA 1
ATOM 604 C C . LEU B 2 34 ? 21.54458 23.97455 24.14216 1.000 17.63219 787 LEU A C 1
ATOM 605 O O . LEU B 2 34 ? 20.57576 23.29088 23.79030 1.000 14.01047 787 LEU A O 1
ATOM 610 N N . GLN B 2 35 ? 21.87842 25.12949 23.54582 1.000 16.76133 788 GLN A N 1
ATOM 611 C CA . GLN B 2 35 ? 21.15675 25.62636 22.38014 1.000 13.23943 788 GLN A CA 1
ATOM 612 C C . GLN B 2 35 ? 21.39706 24.75224 21.14762 1.000 18.25776 788 GLN A C 1
ATOM 613 O O . GLN B 2 35 ? 20.49601 24.58253 20.31865 1.000 15.21488 788 GLN A O 1
ATOM 619 N N . LEU B 2 36 ? 22.61488 24.21324 20.99029 1.000 17.88589 789 LEU A N 1
ATOM 620 C CA . LEU B 2 36 ? 22.87830 23.32154 19.86028 1.000 14.21605 789 LEU A CA 1
ATOM 621 C C . LEU B 2 36 ? 22.13612 22.00186 20.03611 1.000 15.70553 789 LEU A C 1
ATOM 622 O O . LEU B 2 36 ? 21.54299 21.48773 19.08363 1.000 14.03753 789 LEU A O 1
ATOM 627 N N . LEU B 2 37 ? 22.11366 21.46221 21.26233 1.000 16.04360 790 LEU A N 1
ATOM 628 C CA . LEU B 2 37 ? 21.35865 20.22995 21.49569 1.000 15.16177 790 LEU A CA 1
ATOM 629 C C . LEU B 2 37 ? 19.86570 20.44684 21.27568 1.000 15.44258 790 LEU A C 1
ATOM 630 O O . LEU B 2 37 ? 19.19572 19.60232 20.67097 1.000 20.01643 790 LEU A O 1
ATOM 635 N N . ASN B 2 38 ? 19.32927 21.58515 21.73190 1.000 14.67355 791 ASN A N 1
ATOM 636 C CA . ASN B 2 38 ? 17.91755 21.86934 21.49531 1.000 18.06370 791 ASN A CA 1
ATOM 637 C C . ASN B 2 38 ? 17.59513 21.94647 20.00665 1.000 17.36616 791 ASN A C 1
ATOM 638 O O . ASN B 2 38 ? 16.50506 21.54430 19.58462 1.000 17.46713 791 ASN A O 1
ATOM 643 N N . ALA B 2 39 ? 18.51605 22.48817 19.20085 1.000 15.14445 792 ALA A N 1
ATOM 644 C CA . ALA B 2 39 ? 18.27801 22.55918 17.76418 1.000 14.43222 792 ALA A CA 1
ATOM 645 C C . ALA B 2 39 ? 18.27641 21.17129 17.14167 1.000 16.86530 792 ALA A C 1
ATOM 646 O O . ALA B 2 39 ? 17.45652 20.88312 16.25901 1.000 17.99599 792 ALA A O 1
ATOM 648 N N . GLN B 2 40 ? 19.17861 20.29654 17.59757 1.000 14.83589 793 GLN A N 1
ATOM 649 C CA . GLN B 2 40 ? 19.28757 18.96356 17.00981 1.000 14.16891 793 GLN A CA 1
ATOM 650 C C . GLN B 2 40 ? 18.05980 18.11751 17.30854 1.000 20.69110 793 GLN A C 1
ATOM 651 O O . GLN B 2 40 ? 17.65954 17.30161 16.47061 1.000 17.62257 793 GLN A O 1
ATOM 657 N N . LEU B 2 41 ? 17.44795 18.29957 18.48637 1.000 18.86287 794 LEU A N 1
ATOM 658 C CA . LEU B 2 41 ? 16.22919 17.58331 18.84797 1.000 18.28160 794 LEU A CA 1
ATOM 659 C C . LEU B 2 41 ? 14.97974 18.20610 18.24029 1.000 18.07201 794 LEU A C 1
ATOM 660 O O . LEU B 2 41 ? 13.92556 17.56453 18.24434 1.000 20.06564 794 LEU A O 1
ATOM 665 N N . SER B 2 42 ? 15.08315 19.42291 17.70317 1.000 15.84492 795 SER A N 1
ATOM 666 C CA . SER B 2 42 ? 13.94935 20.19096 17.21026 1.000 17.64883 795 SER A CA 1
ATOM 667 C C . SER B 2 42 ? 13.74831 20.02707 15.70188 1.000 22.92368 795 SER A C 1
ATOM 668 O O . SER B 2 42 ? 12.67485 19.61387 15.26658 1.000 31.49163 795 SER A O 1
ATOM 671 N N . VAL B 2 43 ? 14.76519 20.35415 14.90385 1.000 20.20666 796 VAL A N 1
ATOM 672 C CA . VAL B 2 43 ? 14.60927 20.48611 13.44805 1.000 24.26585 796 VAL A CA 1
ATOM 673 C C . VAL B 2 43 ? 14.43555 19.13986 12.73814 1.000 28.54218 796 VAL A C 1
ATOM 674 O O . VAL B 2 43 ? 14.77521 18.08277 13.28283 1.000 28.67207 796 VAL A O 1
ATOM 678 N N . GLN C 1 2 ? 3.04959 40.71768 29.89015 1.000 41.45597 1 GLN D N 1
ATOM 679 C CA . GLN C 1 2 ? 2.54765 40.56724 31.25373 1.000 45.95738 1 GLN D CA 1
ATOM 680 C C . GLN C 1 2 ? 3.38731 39.53191 31.99772 1.000 53.73533 1 GLN D C 1
ATOM 681 O O . GLN C 1 2 ? 4.16315 38.79913 31.37251 1.000 50.56671 1 GLN D O 1
ATOM 683 N N . ILE C 1 3 ? 3.23610 39.48158 33.32818 1.000 48.71726 2 ILE D N 1
ATOM 684 C CA . ILE C 1 3 ? 4.13389 38.74938 34.22616 1.000 43.27447 2 ILE D CA 1
ATOM 685 C C . ILE C 1 3 ? 5.56145 39.27774 34.07139 1.000 43.37213 2 ILE D C 1
ATOM 686 O O . ILE C 1 3 ? 6.19106 39.68858 35.05337 1.000 35.73523 2 ILE D O 1
ATOM 688 N N . GLU C 1 4 ? 6.08430 39.27416 32.83845 1.000 44.93712 3 GLU D N 1
ATOM 689 C CA . GLU C 1 4 ? 7.35741 39.93007 32.55085 1.000 39.65122 3 GLU D CA 1
ATOM 690 C C . GLU C 1 4 ? 7.27975 41.44359 32.71181 1.000 45.00459 3 GLU D C 1
ATOM 691 O O . GLU C 1 4 ? 8.32277 42.11185 32.78853 1.000 43.66411 3 GLU D O 1
ATOM 693 N N . TRP C 1 5 ? 6.06887 42.00088 32.74502 1.000 45.45099 4 TRP D N 1
ATOM 694 C CA . TRP C 1 5 ? 5.91759 43.42180 33.01210 1.000 35.49350 4 TRP D CA 1
ATOM 695 C C . TRP C 1 5 ? 5.95221 43.69731 34.50817 1.000 36.50334 4 TRP D C 1
ATOM 696 O O . TRP C 1 5 ? 6.64597 44.61992 34.96050 1.000 32.06978 4 TRP D O 1
ATOM 707 N N . ALA C 1 6 ? 5.21304 42.90596 35.29077 1.000 36.59771 5 ALA D N 1
ATOM 708 C CA . ALA C 1 6 ? 5.32182 43.00947 36.73819 1.000 34.39954 5 ALA D CA 1
ATOM 709 C C . ALA C 1 6 ? 6.71891 42.65985 37.22281 1.000 31.68695 5 ALA D C 1
ATOM 710 O O . ALA C 1 6 ? 7.11523 43.11598 38.30070 1.000 32.52505 5 ALA D O 1
ATOM 712 N N . LYS C 1 7 ? 7.47995 41.88076 36.44884 1.000 26.22284 6 LYS D N 1
ATOM 713 C CA . LYS C 1 7 ? 8.86243 41.61298 36.81732 1.000 29.16831 6 LYS D CA 1
ATOM 714 C C . LYS C 1 7 ? 9.75148 42.82616 36.57063 1.000 27.74021 6 LYS D C 1
ATOM 715 O O . LYS C 1 7 ? 10.72854 43.03439 37.29437 1.000 23.19184 6 LYS D O 1
ATOM 721 N N . ALA C 1 8 ? 9.42710 43.63089 35.55805 1.000 25.01190 7 ALA D N 1
ATOM 722 C CA . ALA C 1 8 ? 10.15952 44.86680 35.32351 1.000 24.36674 7 ALA D CA 1
ATOM 723 C C . ALA C 1 8 ? 9.95229 45.84980 36.47117 1.000 26.08336 7 ALA D C 1
ATOM 724 O O . ALA C 1 8 ? 10.90789 46.48179 36.93472 1.000 23.39505 7 ALA D O 1
ATOM 726 N N . ARG C 1 9 ? 8.70532 45.97676 36.94488 1.000 22.73241 8 ARG D N 1
ATOM 727 C CA . ARG C 1 9 ? 8.38672 46.89415 38.03227 1.000 22.23192 8 ARG D CA 1
ATOM 728 C C . ARG C 1 9 ? 9.01259 46.43743 39.34645 1.000 22.03846 8 ARG D C 1
ATOM 729 O O . ARG C 1 9 ? 9.52454 47.26155 40.11183 1.000 21.41370 8 ARG D O 1
ATOM 737 N N . VAL C 1 10 ? 8.97026 45.13063 39.62716 1.000 24.90150 9 VAL D N 1
ATOM 738 C CA . VAL C 1 10 ? 9.71122 44.57588 40.76006 1.000 22.95545 9 VAL D CA 1
ATOM 739 C C . VAL C 1 10 ? 11.17468 45.00256 40.69680 1.000 23.13084 9 VAL D C 1
ATOM 740 O O . VAL C 1 10 ? 11.74923 45.48082 41.68703 1.000 22.34731 9 VAL D O 1
ATOM 744 N N . GLU C 1 11 ? 11.79539 44.84441 39.52499 1.000 19.43998 10 GLU D N 1
ATOM 745 C CA . GLU C 1 11 ? 13.20480 45.20171 39.36741 1.000 25.24320 10 GLU D CA 1
ATOM 746 C C . GLU C 1 11 ? 13.43527 46.68821 39.62658 1.000 24.51871 10 GLU D C 1
ATOM 747 O O . GLU C 1 11 ? 14.36860 47.06724 40.34111 1.000 22.58480 10 GLU D O 1
ATOM 753 N N . LYS C 1 12 ? 12.61600 47.54855 39.01850 1.000 21.21507 11 LYS D N 1
ATOM 754 C CA . LYS C 1 12 ? 12.73332 48.98037 39.26567 1.000 19.30627 11 LYS D CA 1
ATOM 755 C C . LYS C 1 12 ? 12.61732 49.29197 40.75520 1.000 19.96776 11 LYS D C 1
ATOM 756 O O . LYS C 1 12 ? 13.43407 50.03040 41.31322 1.000 19.13386 11 LYS D O 1
ATOM 762 N N . LEU C 1 13 ? 11.61443 48.71795 41.41848 1.000 17.35418 12 LEU D N 1
ATOM 763 C CA . LEU C 1 13 ? 11.36439 49.05278 42.81507 1.000 16.97152 12 LEU D CA 1
ATOM 764 C C . LEU C 1 13 ? 12.46145 48.53728 43.72702 1.000 21.58640 12 LEU D C 1
ATOM 765 O O . LEU C 1 13 ? 12.75904 49.16579 44.75803 1.000 21.29371 12 LEU D O 1
ATOM 770 N N . ARG C 1 14 ? 13.06149 47.39687 43.37094 1.000 22.13937 13 ARG D N 1
ATOM 771 C CA . ARG C 1 14 ? 14.11189 46.81761 44.19448 1.000 21.16464 13 ARG D CA 1
ATOM 772 C C . ARG C 1 14 ? 15.31035 47.75118 44.26371 1.000 25.17028 13 ARG D C 1
ATOM 773 O O . ARG C 1 14 ? 15.81332 48.05125 45.35335 1.000 26.97825 13 ARG D O 1
ATOM 781 N N . LYS C 1 15 ? 15.76315 48.24163 43.10609 1.000 23.18155 14 LYS D N 1
ATOM 782 C CA . LYS C 1 15 ? 16.87467 49.19201 43.08221 1.000 25.60951 14 LYS D CA 1
ATOM 783 C C . LYS C 1 15 ? 16.54434 50.43335 43.89045 1.000 25.46233 14 LYS D C 1
ATOM 784 O O . LYS C 1 15 ? 17.41978 51.00630 44.55400 1.000 24.71926 14 LYS D O 1
ATOM 790 N N . ARG C 1 16 ? 15.28608 50.87410 43.82900 1.000 21.75575 15 ARG D N 1
ATOM 791 C CA . ARG C 1 16 ? 14.92413 52.12944 44.46914 1.000 23.08156 15 ARG D CA 1
ATOM 792 C C . ARG C 1 16 ? 14.88751 51.96968 45.98189 1.000 19.86237 15 ARG D C 1
ATOM 793 O O . ARG C 1 16 ? 15.38476 52.83052 46.71452 1.000 20.06577 15 ARG D O 1
ATOM 801 N N . ASN C 1 17 ? 14.35740 50.84624 46.46440 1.000 19.29040 16 ASN D N 1
ATOM 802 C CA . ASN C 1 17 ? 14.37133 50.59394 47.89954 1.000 19.73973 16 ASN D CA 1
ATOM 803 C C . ASN C 1 17 ? 15.79339 50.45847 48.44107 1.000 22.51544 16 ASN D C 1
ATOM 804 O O . ASN C 1 17 ? 16.06416 50.89201 49.56683 1.000 19.02925 16 ASN D O 1
ATOM 809 N N . GLN C 1 18 ? 16.71212 49.88407 47.65918 1.000 21.82754 17 GLN D N 1
ATOM 810 C CA . GLN C 1 18 ? 18.10389 49.77756 48.10222 1.000 27.63943 17 GLN D CA 1
ATOM 811 C C . GLN C 1 18 ? 18.78337 51.14375 48.17014 1.000 23.99928 17 GLN D C 1
ATOM 812 O O . GLN C 1 18 ? 19.61462 51.38509 49.05564 1.000 22.04639 17 GLN D O 1
ATOM 818 N N . ALA C 1 19 ? 18.46464 52.04310 47.23095 1.000 22.24059 18 ALA D N 1
ATOM 819 C CA . ALA C 1 19 ? 18.96837 53.40865 47.33165 1.000 19.15146 18 ALA D CA 1
ATOM 820 C C . ALA C 1 19 ? 18.40925 54.10387 48.56559 1.000 22.79285 18 ALA D C 1
ATOM 821 O O . ALA C 1 19 ? 19.13503 54.81945 49.26812 1.000 22.79264 18 ALA D O 1
ATOM 823 N N . LEU C 1 20 ? 17.11649 53.90749 48.84533 1.000 20.72129 19 LEU D N 1
ATOM 824 C CA . LEU C 1 20 ? 16.51563 54.51147 50.03376 1.000 18.34807 19 LEU D CA 1
ATOM 825 C C . LEU C 1 20 ? 17.09351 53.91469 51.30719 1.000 21.31100 19 LEU D C 1
ATOM 826 O O . LEU C 1 20 ? 17.24916 54.62554 52.30844 1.000 24.66787 19 LEU D O 1
ATOM 831 N N . LYS C 1 21 ? 17.43619 52.62333 51.28342 1.000 18.47970 20 LYS D N 1
ATOM 832 C CA . LYS C 1 21 ? 18.12312 52.00931 52.41570 1.000 25.23417 20 LYS D CA 1
ATOM 833 C C . LYS C 1 21 ? 19.49661 52.63571 52.64257 1.000 22.60004 20 LYS D C 1
ATOM 834 O O . LYS C 1 21 ? 19.87286 52.93277 53.78119 1.000 26.29041 20 LYS D O 1
ATOM 840 N N . SER C 1 22 ? 20.26877 52.82146 51.57195 1.000 23.37046 21 SER D N 1
ATOM 841 C CA . SER C 1 22 ? 21.56990 53.46066 51.70121 1.000 21.66033 21 SER D CA 1
ATOM 842 C C . SER C 1 22 ? 21.43193 54.86027 52.28770 1.000 24.21353 21 SER D C 1
ATOM 843 O O . SER C 1 22 ? 22.25669 55.28897 53.10619 1.000 19.60790 21 SER D O 1
ATOM 846 N N . GLN C 1 23 ? 20.40328 55.59131 51.85443 1.000 20.58001 22 GLN D N 1
ATOM 847 C CA . GLN C 1 23 ? 20.21734 56.95557 52.31424 1.000 23.35143 22 GLN D CA 1
ATOM 848 C C . GLN C 1 23 ? 19.81939 56.98288 53.78592 1.000 22.83262 22 GLN D C 1
ATOM 849 O O . GLN C 1 23 ? 20.14988 57.92350 54.51347 1.000 20.79941 22 GLN D O 1
ATOM 855 N N . THR C 1 24 ? 19.13631 55.93907 54.24092 1.000 22.35104 23 THR D N 1
ATOM 856 C CA . THR C 1 24 ? 18.71625 55.87285 55.63244 1.000 23.84432 23 THR D CA 1
ATOM 857 C C . THR C 1 24 ? 19.90251 55.62893 56.55959 1.000 24.43267 23 THR D C 1
ATOM 858 O O . THR C 1 24 ? 20.04706 56.30618 57.58438 1.000 18.66647 23 THR D O 1
ATOM 862 N N . SER C 1 25 ? 20.77944 54.68160 56.20465 1.000 23.59555 24 SER D N 1
ATOM 863 C CA . SER C 1 25 ? 21.99090 54.46599 56.99531 1.000 24.33024 24 SER D CA 1
ATOM 864 C C . SER C 1 25 ? 22.84745 55.72284 57.05217 1.000 21.20709 24 SER D C 1
ATOM 865 O O . SER C 1 25 ? 23.45612 56.02790 58.08411 1.000 20.22173 24 SER D O 1
ATOM 868 N N . GLU C 1 26 ? 22.92882 56.45191 55.94179 1.000 24.06543 25 GLU D N 1
ATOM 869 C CA . GLU C 1 26 ? 23.79315 57.61857 55.90180 1.000 21.18173 25 GLU D CA 1
ATOM 870 C C . GLU C 1 26 ? 23.21795 58.73225 56.76215 1.000 24.67031 25 GLU D C 1
ATOM 871 O O . GLU C 1 26 ? 23.96258 59.44289 57.44291 1.000 21.69983 25 GLU D O 1
ATOM 877 N N . LEU C 1 27 ? 21.88979 58.87289 56.76786 1.000 21.14850 26 LEU D N 1
ATOM 878 C CA . LEU C 1 27 ? 21.26187 59.85032 57.64435 1.000 18.83764 26 LEU D CA 1
ATOM 879 C C . LEU C 1 27 ? 21.47070 59.48282 59.10526 1.000 22.05870 26 LEU D C 1
ATOM 880 O O . LEU C 1 27 ? 21.74436 60.35936 59.92955 1.000 18.60326 26 LEU D O 1
ATOM 885 N N . GLN C 1 28 ? 21.36263 58.18984 59.44141 1.000 17.27404 27 GLN D N 1
ATOM 886 C CA . GLN C 1 28 ? 21.58062 57.76398 60.82048 1.000 21.38763 27 GLN D CA 1
ATOM 887 C C . GLN C 1 28 ? 22.99977 58.07885 61.27686 1.000 19.72595 27 GLN D C 1
ATOM 888 O O . GLN C 1 28 ? 23.20710 58.54277 62.40324 1.000 21.17422 27 GLN D O 1
ATOM 894 N N . ARG C 1 29 ? 23.98763 57.84046 60.41358 1.000 21.02828 28 ARG D N 1
ATOM 895 C CA . ARG C 1 29 ? 25.36536 58.19538 60.74260 1.000 21.37720 28 ARG D CA 1
ATOM 896 C C . ARG C 1 29 ? 25.52503 59.69519 60.95183 1.000 23.20380 28 ARG D C 1
ATOM 897 O O . ARG C 1 29 ? 26.23322 60.12822 61.86683 1.000 26.36001 28 ARG D O 1
ATOM 905 N N . GLN C 1 30 ? 24.88540 60.50857 60.10931 1.000 20.15922 29 GLN D N 1
ATOM 906 C CA . GLN C 1 30 ? 24.99929 61.95193 60.27599 1.000 21.18333 29 GLN D CA 1
ATOM 907 C C . GLN C 1 30 ? 24.33417 62.43590 61.5631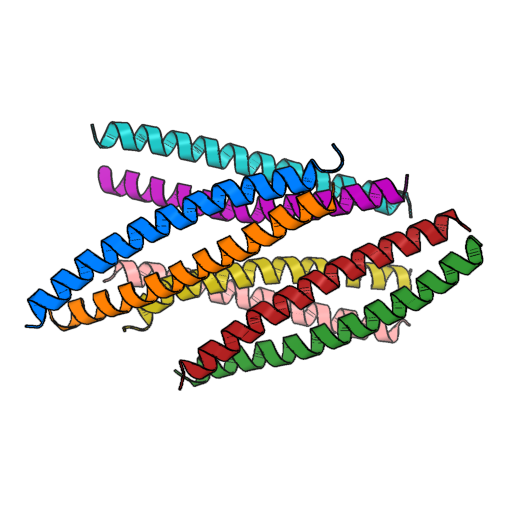2 1.000 20.07641 29 GLN D C 1
ATOM 908 O O . GLN C 1 30 ? 24.77007 63.43362 62.14093 1.000 23.05833 29 GLN D O 1
ATOM 914 N N . ILE C 1 31 ? 23.26940 61.77015 62.00917 1.000 17.94400 30 ILE D N 1
ATOM 915 C CA . ILE C 1 31 ? 22.59796 62.17223 63.24242 1.000 20.79427 30 ILE D CA 1
ATOM 916 C C . ILE C 1 31 ? 23.45103 61.81180 64.45492 1.000 20.76466 30 ILE D C 1
ATOM 917 O O . ILE C 1 31 ? 23.58004 62.60329 65.40019 1.000 19.93744 30 ILE D O 1
ATOM 922 N N . ALA C 1 32 ? 24.03822 60.61122 64.44911 1.000 15.97871 31 ALA D N 1
ATOM 923 C CA . ALA C 1 32 ? 24.98660 60.22480 65.48761 1.000 20.82697 31 ALA D CA 1
ATOM 924 C C . ALA C 1 32 ? 26.12674 61.23085 65.58357 1.000 24.17020 31 ALA D C 1
ATOM 925 O O . ALA C 1 32 ? 26.46579 61.70453 66.67594 1.000 22.05923 31 ALA D O 1
ATOM 927 N N . GLU C 1 33 ? 26.71732 61.57279 64.43713 1.000 17.56364 32 GLU D N 1
ATOM 928 C CA . GLU C 1 33 ? 27.76289 62.59096 64.37994 1.000 23.72860 32 GLU D CA 1
ATOM 929 C C . GLU C 1 33 ? 27.33847 63.88992 65.06919 1.000 23.69738 32 GLU D C 1
ATOM 930 O O . GLU C 1 33 ? 28.08387 64.46122 65.87536 1.000 17.85222 32 GLU D O 1
ATOM 936 N N . LEU C 1 34 ? 26.13810 64.37851 64.76054 1.000 22.74393 33 LEU D N 1
ATOM 937 C CA . LEU C 1 34 ? 25.72263 65.66656 65.30032 1.000 20.31918 33 LEU D CA 1
ATOM 938 C C . LEU C 1 34 ? 25.39454 65.57658 66.78606 1.000 20.74696 33 LEU D C 1
ATOM 939 O O . LEU C 1 34 ? 25.63845 66.53340 67.52952 1.000 24.01764 33 LEU D O 1
ATOM 944 N N . GLU C 1 35 ? 24.84230 64.44961 67.24224 1.000 19.51414 34 GLU D N 1
ATOM 945 C CA . GLU C 1 35 ? 24.56780 64.29661 68.66728 1.000 21.31688 34 GLU D CA 1
ATOM 946 C C . GLU C 1 35 ? 25.86091 64.28483 69.47909 1.000 20.49816 34 GLU D C 1
ATOM 947 O O . GLU C 1 35 ? 25.91284 64.83681 70.58633 1.000 23.49717 34 GLU D O 1
ATOM 953 N N . ALA C 1 36 ? 26.91478 63.67167 68.94446 1.000 18.25321 35 ALA D N 1
ATOM 954 C CA . ALA C 1 36 ? 28.18972 63.62722 69.65600 1.000 21.18632 35 ALA D CA 1
ATOM 955 C C . ALA C 1 36 ? 28.89381 64.98131 69.62721 1.000 25.75090 35 ALA D C 1
ATOM 956 O O . ALA C 1 36 ? 29.52612 65.38255 70.61346 1.000 27.32297 35 ALA D O 1
ATOM 958 N N . SER C 1 37 ? 28.81790 65.69197 68.49984 1.000 22.66552 36 SER D N 1
ATOM 959 C CA . SER C 1 37 ? 29.37067 67.04235 68.45228 1.000 26.59577 36 SER D CA 1
ATOM 960 C C . SER C 1 37 ? 28.59205 67.99126 69.36484 1.000 26.11898 36 SER D C 1
ATOM 961 O O . SER C 1 37 ? 29.18294 68.84552 70.03487 1.000 27.36407 36 SER D O 1
ATOM 964 N N . ASN C 1 38 ? 27.26486 67.84929 69.41221 1.000 25.65196 37 ASN D N 1
ATOM 965 C CA . ASN C 1 38 ? 26.46842 68.65636 70.33333 1.000 23.20785 37 ASN D CA 1
ATOM 966 C C . ASN C 1 38 ? 26.86668 68.39130 71.77794 1.000 26.23017 37 ASN D C 1
ATOM 967 O O . ASN C 1 38 ? 26.87923 69.31147 72.60389 1.000 28.07493 37 ASN D O 1
ATOM 972 N N . ALA C 1 39 ? 27.18789 67.13639 72.10571 1.000 28.78104 38 ALA D N 1
ATOM 973 C CA . ALA C 1 39 ? 27.58753 66.81392 73.47224 1.000 28.85595 38 ALA D CA 1
ATOM 974 C C . ALA C 1 39 ? 28.89176 67.51677 73.84133 1.000 27.72486 38 ALA D C 1
ATOM 975 O O . ALA C 1 39 ? 29.00714 68.10802 74.91925 1.000 25.94488 38 ALA D O 1
ATOM 977 N N . GLU C 1 40 ? 29.88209 67.47673 72.94374 1.000 29.73233 39 GLU D N 1
ATOM 978 C CA . GLU C 1 40 ? 31.18355 68.07647 73.22970 1.000 33.81235 39 GLU D CA 1
ATOM 979 C C . GLU C 1 40 ? 31.11482 69.59723 73.26677 1.000 34.37697 39 GLU D C 1
ATOM 980 O O . GLU C 1 40 ? 31.89538 70.23435 73.98572 1.000 36.53911 39 GLU D O 1
ATOM 986 N N . LEU C 1 41 ? 30.20880 70.19717 72.49386 1.000 31.11890 40 LEU D N 1
ATOM 987 C CA . LEU C 1 41 ? 30.10034 71.64751 72.46743 1.000 29.30597 40 LEU D CA 1
ATOM 988 C C . LEU C 1 41 ? 29.40352 72.19792 73.69789 1.000 32.55132 40 LEU D C 1
ATOM 989 O O . LEU C 1 41 ? 29.59928 73.37313 74.02841 1.000 30.68803 40 LEU D O 1
ATOM 994 N N . LYS C 1 42 ? 28.60337 71.38463 74.37924 1.000 33.51117 41 LYS D N 1
ATOM 995 C CA . LYS C 1 42 ? 27.99760 71.80392 75.63697 1.000 34.99015 41 LYS D CA 1
ATOM 996 C C . LYS C 1 42 ? 29.07497 71.98904 76.69469 1.000 37.87147 41 LYS D C 1
ATOM 997 O O . LYS C 1 42 ? 28.94060 71.51200 77.82417 1.000 44.06168 41 LYS D O 1
ATOM 1003 N N . ASP D 2 2 ? 3.62441 32.02981 37.60962 1.000 49.85273 755 ASP C N 1
ATOM 1004 C CA . ASP D 2 2 ? 2.37098 32.53270 38.15432 1.000 48.05560 755 ASP C CA 1
ATOM 1005 C C . ASP D 2 2 ? 2.45648 34.04422 38.38875 1.000 45.60341 755 ASP C C 1
ATOM 1006 O O . ASP D 2 2 ? 3.33104 34.51854 39.11819 1.000 41.53999 755 ASP C O 1
ATOM 1008 N N . ILE D 2 3 ? 1.54846 34.79357 37.75436 1.000 43.89308 756 ILE C N 1
ATOM 1009 C CA . ILE D 2 3 ? 1.53892 36.24689 37.90768 1.000 45.57862 756 ILE C CA 1
ATOM 1010 C C . ILE D 2 3 ? 1.24002 36.63110 39.34779 1.000 40.59101 756 ILE C C 1
ATOM 1011 O O . ILE D 2 3 ? 1.72125 37.65892 39.83695 1.000 39.19852 756 ILE C O 1
ATOM 1013 N N . LEU D 2 4 ? 0.45036 35.81591 40.04767 1.000 36.41468 757 LEU C N 1
ATOM 1014 C CA . LEU D 2 4 ? 0.18136 36.04897 41.45943 1.000 41.79426 757 LEU C CA 1
ATOM 1015 C C . LEU D 2 4 ? 1.47548 36.26737 42.23991 1.000 41.83457 757 LEU C C 1
ATOM 1016 O O . LEU D 2 4 ? 1.64658 37.29757 42.90153 1.000 35.08452 757 LEU C O 1
ATOM 1018 N N . GLY D 2 5 ? 2.40782 35.31345 42.14621 1.000 40.99867 758 GLY C N 1
ATOM 1019 C CA . GLY D 2 5 ? 3.63341 35.39867 42.92859 1.000 35.18601 758 GLY C CA 1
ATOM 1020 C C . GLY D 2 5 ? 4.42807 36.65836 42.64570 1.000 35.42126 758 GLY C C 1
ATOM 1021 O O . GLY D 2 5 ? 5.01287 37.25510 43.55622 1.000 27.46662 758 GLY C O 1
ATOM 1022 N N . MET D 2 6 ? 4.45989 37.08051 41.37934 1.000 27.94654 759 MET C N 1
ATOM 1023 C CA . MET D 2 6 ? 5.14018 38.32012 41.03463 1.000 32.49131 759 MET C CA 1
ATOM 1024 C C . MET D 2 6 ? 4.42277 39.51791 41.64153 1.000 35.08990 759 MET C C 1
ATOM 1025 O O . MET D 2 6 ? 5.06814 40.45667 42.12448 1.000 27.30312 759 MET C O 1
ATOM 1030 N N . LEU D 2 7 ? 3.08510 39.48744 41.64398 1.000 33.18377 760 LEU C N 1
ATOM 1031 C CA . LEU D 2 7 ? 2.30891 40.58088 42.21470 1.000 30.81520 760 LEU C CA 1
ATOM 1032 C C . LEU D 2 7 ? 2.51818 40.67967 43.71860 1.000 28.49156 760 LEU C C 1
ATOM 1033 O O . LEU D 2 7 ? 2.62835 41.78542 44.25420 1.000 24.46409 760 LEU C O 1
ATOM 1038 N N . LYS D 2 8 ? 2.58655 39.53942 44.41609 1.000 27.20757 761 LYS C N 1
ATOM 1039 C CA . LYS D 2 8 ? 2.91598 39.58399 45.84123 1.000 29.73936 761 LYS C CA 1
ATOM 1040 C C . LYS D 2 8 ? 4.27423 40.22611 46.06061 1.000 26.75650 761 LYS C C 1
ATOM 1041 O O . LYS D 2 8 ? 4.47075 40.98304 47.02681 1.000 26.67530 761 LYS C O 1
ATOM 1047 N N . SER D 2 9 ? 5.23820 39.93313 45.18599 1.000 25.89975 762 SER C N 1
ATOM 1048 C CA . SER D 2 9 ? 6.56146 40.51423 45.32900 1.000 28.54848 762 SER C CA 1
ATOM 1049 C C . SER D 2 9 ? 6.50731 42.03693 45.18206 1.000 23.35534 762 SER C C 1
ATOM 1050 O O . SER D 2 9 ? 7.08015 42.76135 45.99307 1.000 21.18884 762 SER C O 1
ATOM 1053 N N . LEU D 2 10 ? 5.83366 42.50903 44.13118 1.000 23.21971 763 LEU C N 1
ATOM 1054 C CA . LEU D 2 10 ? 5.72356 43.95552 43.93798 1.000 21.04741 763 LEU C CA 1
ATOM 1055 C C . LEU D 2 10 ? 4.97627 44.59151 45.09661 1.000 19.74027 763 LEU C C 1
ATOM 1056 O O . LEU D 2 10 ? 5.32466 45.69764 45.53305 1.000 18.71599 763 LEU C O 1
ATOM 1061 N N . HIS D 2 11 ? 3.96174 43.90232 45.63023 1.000 21.46361 764 HIS C N 1
ATOM 1062 C CA . HIS D 2 11 ? 3.14905 44.47021 46.70102 1.000 18.12830 764 HIS C CA 1
ATOM 1063 C C . HIS D 2 11 ? 3.97635 44.67752 47.96401 1.000 19.36496 764 HIS C C 1
ATOM 1064 O O . HIS D 2 11 ? 3.89929 45.73825 48.59789 1.000 18.38517 764 HIS C O 1
ATOM 1071 N N . GLN D 2 12 ? 4.78038 43.67746 48.34457 1.000 20.02806 765 GLN C N 1
ATOM 1072 C CA . GLN D 2 12 ? 5.57134 43.83947 49.55896 1.000 21.11424 765 GLN C CA 1
ATOM 1073 C C . GLN D 2 12 ? 6.62965 44.91926 49.37958 1.000 18.96940 765 GLN C C 1
ATOM 1074 O O . GLN D 2 12 ? 6.92117 45.65573 50.32641 1.000 17.30761 765 GLN C O 1
ATOM 1080 N N . LEU D 2 13 ? 7.17930 45.05295 48.17015 1.000 17.27899 766 LEU C N 1
ATOM 1081 C CA . LEU D 2 13 ? 8.12223 46.13117 47.90687 1.000 17.77103 766 LEU C CA 1
ATOM 1082 C C . LEU D 2 13 ? 7.43692 47.49383 47.93974 1.000 18.33154 766 LEU C C 1
ATOM 1083 O O . LEU D 2 13 ? 8.06224 48.48775 48.32526 1.000 15.10531 766 LEU C O 1
ATOM 1088 N N . GLN D 2 14 ? 6.15978 47.56697 47.55682 1.000 14.61052 767 GLN C N 1
ATOM 1089 C CA . GLN D 2 14 ? 5.50250 48.86867 47.55032 1.000 15.21265 767 GLN C CA 1
ATOM 1090 C C . GLN D 2 14 ? 5.21423 49.35014 48.96812 1.000 16.89769 767 GLN C C 1
ATOM 1091 O O . GLN D 2 14 ? 5.42397 50.52520 49.27844 1.000 14.73857 767 GLN C O 1
ATOM 1097 N N . VAL D 2 15 ? 4.72313 48.46076 49.83948 1.000 16.14409 768 VAL C N 1
ATOM 1098 C CA . VAL D 2 15 ? 4.60816 48.80323 51.25504 1.000 18.23751 768 VAL C CA 1
ATOM 1099 C C . VAL D 2 15 ? 5.96589 49.20880 51.81136 1.000 16.24813 768 VAL C C 1
ATOM 1100 O O . VAL D 2 15 ? 6.09197 50.22227 52.50423 1.000 20.91439 768 VAL C O 1
ATOM 1104 N N . GLU D 2 16 ? 6.99867 48.4059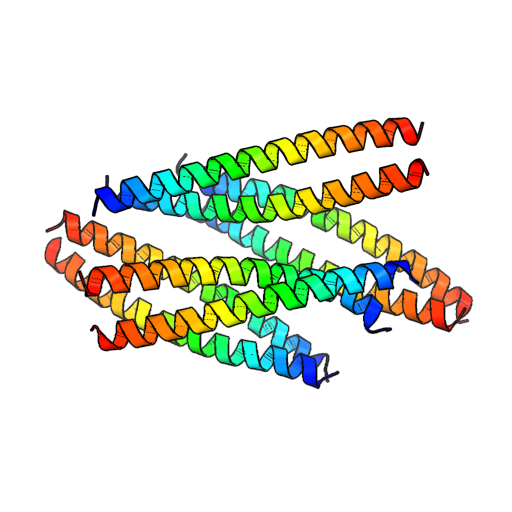8 51.53074 1.000 17.58379 769 GLU C N 1
ATOM 1105 C CA . GLU D 2 16 ? 8.33951 48.69973 52.02132 1.000 15.54838 769 GLU C CA 1
ATOM 1106 C C . GLU D 2 16 ? 8.81100 50.05728 51.53448 1.000 16.56114 769 GLU C C 1
ATOM 1107 O O . GLU D 2 16 ? 9.47331 50.79375 52.27421 1.000 14.17969 769 GLU C O 1
ATOM 1113 N N . ASN D 2 17 ? 8.48541 50.39396 50.28423 1.000 14.40562 770 ASN C N 1
ATOM 1114 C CA . ASN D 2 17 ? 8.92362 51.65446 49.70475 1.000 17.77619 770 ASN C CA 1
ATOM 1115 C C . ASN D 2 17 ? 8.35758 52.84213 50.47640 1.000 15.32623 770 ASN C C 1
ATOM 1116 O O . ASN D 2 17 ? 9.08555 53.79012 50.78875 1.000 14.92489 770 ASN C O 1
ATOM 1121 N N . ARG D 2 18 ? 7.05350 52.81794 50.76705 1.000 11.34934 771 ARG C N 1
ATOM 1122 C CA . ARG D 2 18 ? 6.44338 53.94903 51.45897 1.000 18.61504 771 ARG C CA 1
ATOM 1123 C C . ARG D 2 18 ? 6.98809 54.08203 52.87974 1.000 19.20953 771 ARG C C 1
ATOM 1124 O O . ARG D 2 18 ? 7.21849 55.19826 53.35709 1.000 20.62310 771 ARG C O 1
ATOM 1132 N N . ARG D 2 19 ? 7.21384 52.96181 53.57088 1.000 16.59562 772 ARG C N 1
ATOM 1133 C CA . ARG D 2 19 ? 7.80847 53.06494 54.89998 1.000 20.99059 772 ARG C CA 1
ATOM 1134 C C . ARG D 2 19 ? 9.17550 53.72758 54.82700 1.000 18.78014 772 ARG C C 1
ATOM 1135 O O . ARG D 2 19 ? 9.49867 54.58515 55.65105 1.000 22.09316 772 ARG C O 1
ATOM 1143 N N . LEU D 2 20 ? 9.97438 53.37144 53.82370 1.000 16.87671 773 LEU C N 1
ATOM 1144 C CA . LEU D 2 20 ? 11.32171 53.92594 53.72972 1.000 20.91794 773 LEU C CA 1
ATOM 1145 C C . LEU D 2 20 ? 11.29710 55.43565 53.49096 1.000 15.49324 773 LEU C C 1
ATOM 1146 O O . LEU D 2 20 ? 12.12009 56.16280 54.04709 1.000 17.93860 773 LEU C O 1
ATOM 1151 N N . GLU D 2 21 ? 10.38896 55.92307 52.63497 1.000 19.95874 774 GLU C N 1
ATOM 1152 C CA . GLU D 2 21 ? 10.35805 57.35744 52.36339 1.000 17.88759 774 GLU C CA 1
ATOM 1153 C C . GLU D 2 21 ? 9.88315 58.11777 53.59189 1.000 18.25884 774 GLU C C 1
ATOM 1154 O O . GLU D 2 21 ? 10.38857 59.20262 53.88929 1.000 17.68137 774 GLU C O 1
ATOM 1160 N N . GLU D 2 22 ? 8.92409 57.55220 54.32960 1.000 17.55374 775 GLU C N 1
ATOM 1161 C CA . GLU D 2 22 ? 8.49665 58.17382 55.57431 1.000 21.64393 775 GLU C CA 1
ATOM 1162 C C . GLU D 2 22 ? 9.62000 58.17492 56.60459 1.000 22.58716 775 GLU C C 1
ATOM 1163 O O . GLU D 2 22 ? 9.81396 59.17216 57.31350 1.000 20.92972 775 GLU C O 1
ATOM 1169 N N . GLN D 2 23 ? 10.37923 57.07889 56.70128 1.000 17.65749 776 GLN C N 1
ATOM 1170 C CA . GLN D 2 23 ? 11.49003 57.06485 57.64799 1.000 21.95939 776 GLN C CA 1
ATOM 1171 C C . GLN D 2 23 ? 12.52133 58.13786 57.30957 1.000 17.96590 776 GLN C C 1
ATOM 1172 O O . GLN D 2 23 ? 13.08711 58.77154 58.20673 1.000 17.03429 776 GLN C O 1
ATOM 1178 N N . ILE D 2 24 ? 12.77921 58.36440 56.02368 1.000 16.69949 777 ILE C N 1
ATOM 1179 C CA . ILE D 2 24 ? 13.74698 59.39554 55.65874 1.000 17.12622 777 ILE C CA 1
ATOM 1180 C C . ILE D 2 24 ? 13.23856 60.78560 56.04909 1.000 16.87674 777 ILE C C 1
ATOM 1181 O O . ILE D 2 24 ? 14.01003 61.62928 56.51496 1.000 16.99534 777 ILE C O 1
ATOM 1186 N N . LYS D 2 25 ? 11.94152 61.04812 55.86034 1.000 19.70509 778 LYS C N 1
ATOM 1187 C CA . LYS D 2 25 ? 11.37060 62.33267 56.27391 1.000 16.78789 778 LYS C CA 1
ATOM 1188 C C . LYS D 2 25 ? 11.55230 62.56795 57.77260 1.000 19.08905 778 LYS C C 1
ATOM 1189 O O . LYS D 2 25 ? 11.98781 63.64637 58.19532 1.000 13.26830 778 LYS C O 1
ATOM 1195 N N . ASN D 2 26 ? 11.24396 61.55942 58.59691 1.000 14.42444 779 ASN C N 1
ATOM 1196 C CA . ASN D 2 26 ? 11.47632 61.72016 60.02777 1.000 16.59347 779 ASN C CA 1
ATOM 1197 C C . ASN D 2 26 ? 12.95291 61.92664 60.33483 1.000 15.45906 779 ASN C C 1
ATOM 1198 O O . ASN D 2 26 ? 13.29114 62.66610 61.26304 1.000 15.48610 779 ASN C O 1
ATOM 1203 N N . LEU D 2 27 ? 13.84696 61.30709 59.55990 1.000 13.48726 780 LEU C N 1
ATOM 1204 C CA . LEU D 2 27 ? 15.26584 61.41672 59.86776 1.000 15.62262 780 LEU C CA 1
ATOM 1205 C C . LEU D 2 27 ? 15.83978 62.77368 59.45649 1.000 13.68808 780 LEU C C 1
ATOM 1206 O O . LEU D 2 27 ? 16.72356 63.29239 60.13905 1.000 15.12356 780 LEU C O 1
ATOM 1211 N N . THR D 2 28 ? 15.37756 63.35191 58.33742 1.000 12.49036 781 THR C N 1
ATOM 1212 C CA . THR D 2 28 ? 15.83918 64.68808 57.97012 1.000 18.16237 781 THR C CA 1
ATOM 1213 C C . THR D 2 28 ? 15.21785 65.76058 58.86283 1.000 16.22741 781 THR C C 1
ATOM 1214 O O . THR D 2 28 ? 15.84972 66.79358 59.11248 1.000 13.13715 781 THR C O 1
ATOM 1218 N N . ALA D 2 29 ? 13.99806 65.53257 59.35865 1.000 14.91407 782 ALA C N 1
ATOM 1219 C CA . ALA D 2 29 ? 13.41714 66.45531 60.33021 1.000 13.41523 782 ALA C CA 1
ATOM 1220 C C . ALA D 2 29 ? 14.26305 66.49996 61.59704 1.000 14.74789 782 ALA C C 1
ATOM 1221 O O . ALA D 2 29 ? 14.58216 67.58303 62.10533 1.000 15.15039 782 ALA C O 1
ATOM 1223 N N . LYS D 2 30 ? 14.65317 65.31974 62.10468 1.000 15.56328 783 LYS C N 1
ATOM 1224 C CA . LYS D 2 30 ? 15.49610 65.23521 63.29504 1.000 14.91297 783 LYS C CA 1
ATOM 1225 C C . LYS D 2 30 ? 16.87239 65.86084 63.05500 1.000 14.77584 783 LYS C C 1
ATOM 1226 O O . LYS D 2 30 ? 17.40681 66.56185 63.92254 1.000 13.01099 783 LYS C O 1
ATOM 1232 N N . LYS D 2 31 ? 17.46867 65.60763 61.89073 1.000 14.26357 784 LYS C N 1
ATOM 1233 C CA . LYS D 2 31 ? 18.75192 66.23208 61.58513 1.000 16.23077 784 LYS C CA 1
ATOM 1234 C C . LYS D 2 31 ? 18.64182 67.75313 61.61850 1.000 14.10614 784 LYS C C 1
ATOM 1235 O O . LYS D 2 31 ? 19.52824 68.43927 62.14426 1.000 11.71000 784 LYS C O 1
ATOM 1241 N N . GLU D 2 32 ? 17.53489 68.29180 61.09729 1.000 13.33538 785 GLU C N 1
ATOM 1242 C CA . GLU D 2 32 ? 17.32951 69.73617 61.10909 1.000 18.10238 785 GLU C CA 1
ATOM 1243 C C . GLU D 2 32 ? 17.23860 70.27372 62.53990 1.000 14.66296 785 GLU C C 1
ATOM 1244 O O . GLU D 2 32 ? 17.79373 71.33272 62.85265 1.000 14.86175 785 GLU C O 1
ATOM 1250 N N . ARG D 2 33 ? 16.56741 69.54114 63.42887 1.000 14.67850 786 ARG C N 1
ATOM 1251 C CA . ARG D 2 33 ? 16.54516 69.93485 64.83467 1.000 15.76868 786 ARG C CA 1
ATOM 1252 C C . ARG D 2 33 ? 17.94993 69.91568 65.42919 1.000 15.08535 786 ARG C C 1
ATOM 1253 O O . ARG D 2 33 ? 18.36886 70.87308 66.09269 1.000 15.65761 786 ARG C O 1
ATOM 1261 N N . LEU D 2 34 ? 18.70208 68.83242 65.18571 1.000 17.11942 787 LEU C N 1
ATOM 1262 C CA . LEU D 2 34 ? 20.05542 68.71877 65.72750 1.000 14.16341 787 LEU C CA 1
ATOM 1263 C C . LEU D 2 34 ? 21.01051 69.74538 65.11789 1.000 15.16084 787 LEU C C 1
ATOM 1264 O O . LEU D 2 34 ? 21.91626 70.23954 65.80720 1.000 11.50468 787 LEU C O 1
ATOM 1269 N N . GLN D 2 35 ? 20.83797 70.06412 63.83354 1.000 12.13160 788 GLN C N 1
ATOM 1270 C CA . GLN D 2 35 ? 21.70516 71.05302 63.20367 1.000 18.70148 788 GLN C CA 1
ATOM 1271 C C . GLN D 2 35 ? 21.43989 72.44977 63.76092 1.000 16.36505 788 GLN C C 1
ATOM 1272 O O . GLN D 2 35 ? 22.37208 73.24380 63.90907 1.000 16.06786 788 GLN C O 1
ATOM 1278 N N . LEU D 2 36 ? 20.17658 72.76726 64.08031 1.000 18.43912 789 LEU C N 1
ATOM 1279 C CA . LEU D 2 36 ? 19.87886 74.05564 64.71123 1.000 15.06204 789 LEU C CA 1
ATOM 1280 C C . LEU D 2 36 ? 20.60513 74.18843 66.04293 1.000 15.53052 789 LEU C C 1
ATOM 1281 O O . LEU D 2 36 ? 21.28002 75.18958 66.29612 1.000 17.16600 789 LEU C O 1
ATOM 1286 N N . LEU D 2 37 ? 20.49585 73.16938 66.90006 1.000 16.65307 790 LEU C N 1
ATOM 1287 C CA . LEU D 2 37 ? 21.18152 73.20279 68.19161 1.000 16.88968 790 LEU C CA 1
ATOM 1288 C C . LEU D 2 37 ? 22.69699 73.31918 68.01673 1.000 15.91420 790 LEU C C 1
ATOM 1289 O O . LEU D 2 37 ? 23.35931 74.03504 68.77546 1.000 14.58810 790 LEU C O 1
ATOM 1294 N N . ASN D 2 38 ? 23.25616 72.62993 67.00818 1.000 13.24333 791 ASN C N 1
ATOM 1295 C CA . ASN D 2 38 ? 24.69422 72.68591 66.76005 1.000 15.79249 791 ASN C CA 1
ATOM 1296 C C . ASN D 2 38 ? 25.14288 74.11022 66.44939 1.000 18.72757 791 ASN C C 1
ATOM 1297 O O . ASN D 2 38 ? 26.16269 74.57654 66.97241 1.000 18.94969 791 ASN C O 1
ATOM 1302 N N . ALA D 2 39 ? 24.39646 74.81379 65.59538 1.000 17.12530 792 ALA C N 1
ATOM 1303 C CA . ALA D 2 39 ? 24.76190 76.19100 65.27987 1.000 20.63510 792 ALA C CA 1
ATOM 1304 C C . ALA D 2 39 ? 24.62127 77.07929 66.50708 1.000 18.80207 792 ALA C C 1
ATOM 1305 O O . ALA D 2 39 ? 25.46190 77.95444 66.73923 1.000 21.73080 792 ALA C O 1
ATOM 1307 N N . GLN D 2 40 ? 23.58114 76.84335 67.31989 1.000 15.27779 793 GLN C N 1
ATOM 1308 C CA . GLN D 2 40 ? 23.37784 77.62836 68.53418 1.000 18.50843 793 GLN C CA 1
ATOM 1309 C C . GLN D 2 40 ? 24.56024 77.48129 69.48747 1.000 21.22824 793 GLN C C 1
ATOM 1310 O O . GLN D 2 40 ? 24.98818 78.46057 70.10978 1.000 16.16763 793 GLN C O 1
ATOM 1316 N N . LEU D 2 41 ? 25.12647 76.27357 69.57792 1.000 19.16678 794 LEU C N 1
ATOM 1317 C CA . LEU D 2 41 ? 26.20899 75.99327 70.51240 1.000 18.32479 794 LEU C CA 1
ATOM 1318 C C . LEU D 2 41 ? 27.57931 76.40577 69.99392 1.000 23.65233 794 LEU C C 1
ATOM 1319 O O . LEU D 2 41 ? 28.50501 76.54457 70.79604 1.000 28.80437 794 LEU C O 1
ATOM 1324 N N . SER D 2 42 ? 27.74159 76.59125 68.68485 1.000 20.60037 795 SER C N 1
ATOM 1325 C CA . SER D 2 42 ? 29.05485 76.84456 68.10457 1.000 26.44526 795 SER C CA 1
ATOM 1326 C C . SER D 2 42 ? 29.26072 78.28156 67.65516 1.000 28.00222 795 SER C C 1
ATOM 1327 O O . SER D 2 42 ? 30.37574 78.79787 67.75720 1.000 30.59066 795 SER C O 1
ATOM 1330 N N . VAL D 2 43 ? 28.21206 78.94632 67.19319 1.000 24.60967 796 VAL C N 1
ATOM 1331 C CA . VAL D 2 43 ? 28.35338 80.23188 66.54172 1.000 23.82984 796 VAL C CA 1
ATOM 1332 C C . VAL D 2 43 ? 28.62975 81.31350 67.58291 1.000 31.48047 796 VAL C C 1
ATOM 1333 O O . VAL D 2 43 ? 28.59206 81.04433 68.78874 1.000 28.75275 796 VAL C O 1
ATOM 1337 N N . GLN E 1 2 ? 27.41954 58.56843 75.31703 1.000 40.94528 1 GLN F N 1
ATOM 1338 C CA . GLN E 1 2 ? 28.31893 58.09346 76.36269 1.000 43.50727 1 GLN F CA 1
ATOM 1339 C C . GLN E 1 2 ? 29.63181 57.58292 75.77462 1.000 43.76754 1 GLN F C 1
ATOM 1340 O O . GLN E 1 2 ? 29.62797 56.73058 74.88021 1.000 43.69407 1 GLN F O 1
ATOM 1342 N N . ILE E 1 3 ? 30.75282 58.10300 76.28717 1.000 43.94668 2 ILE F N 1
ATOM 1343 C CA . ILE E 1 3 ? 32.06394 57.64312 75.83385 1.000 44.62254 2 ILE F CA 1
ATOM 1344 C C . ILE E 1 3 ? 32.27608 56.17706 76.18571 1.000 41.79569 2 ILE F C 1
ATOM 1345 O O . ILE E 1 3 ? 33.04078 55.47369 75.51598 1.000 46.28224 2 ILE F O 1
ATOM 1347 N N . GLU E 1 4 ? 31.61016 55.69150 77.23631 1.000 40.94870 3 GLU F N 1
ATOM 1348 C CA . GLU E 1 4 ? 31.77935 54.29876 77.63993 1.000 38.28602 3 GLU F CA 1
ATOM 1349 C C . GLU E 1 4 ? 31.03658 53.35423 76.69872 1.000 39.45082 3 GLU F C 1
ATOM 1350 O O . GLU E 1 4 ? 31.58651 52.32352 76.28772 1.000 38.07696 3 GLU F O 1
ATOM 1356 N N . TRP E 1 5 ? 29.78280 53.68054 76.35257 1.000 35.43210 4 TRP F N 1
ATOM 1357 C CA . TRP E 1 5 ? 29.02958 52.83463 75.42885 1.000 38.91937 4 TRP F CA 1
ATOM 1358 C C . TRP E 1 5 ? 29.71214 52.76764 74.06719 1.000 34.79997 4 TRP F C 1
ATOM 1359 O O . TRP E 1 5 ? 29.69020 51.72615 73.40398 1.000 38.26855 4 TRP F O 1
ATOM 1361 N N . ALA E 1 6 ? 30.33112 53.86703 73.63873 1.000 39.61674 5 ALA F N 1
ATOM 1362 C CA . ALA E 1 6 ? 31.02207 53.87518 72.35375 1.000 38.33333 5 ALA F CA 1
ATOM 1363 C C . ALA E 1 6 ? 32.21244 52.93016 72.37316 1.000 34.43326 5 ALA F C 1
ATOM 1364 O O . ALA E 1 6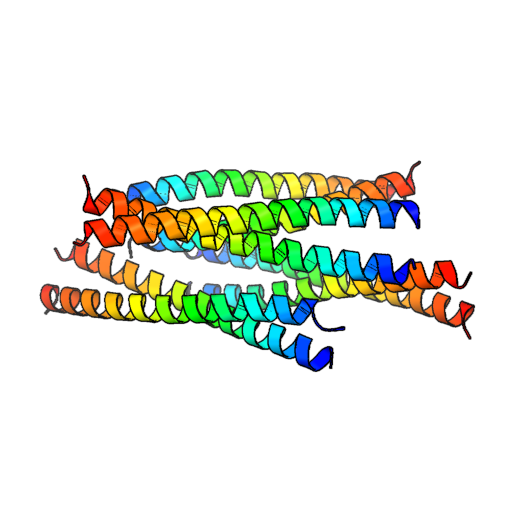 ? 32.31326 52.02576 71.53551 1.000 34.08649 5 ALA F O 1
ATOM 1366 N N . LYS E 1 7 ? 33.12647 53.13281 73.32923 1.000 38.22039 6 LYS F N 1
ATOM 1367 C CA . LYS E 1 7 ? 34.32353 52.30143 73.43590 1.000 34.74680 6 LYS F CA 1
ATOM 1368 C C . LYS E 1 7 ? 33.96697 50.82896 73.60042 1.000 35.34277 6 LYS F C 1
ATOM 1369 O O . LYS E 1 7 ? 34.66868 49.95123 73.08039 1.000 27.77615 6 LYS F O 1
ATOM 1375 N N . ALA E 1 8 ? 32.86945 50.54220 74.29561 1.000 33.26510 7 ALA F N 1
ATOM 1376 C CA . ALA E 1 8 ? 32.43820 49.16119 74.44250 1.000 37.75667 7 ALA F CA 1
ATOM 1377 C C . ALA E 1 8 ? 31.91982 48.61274 73.11991 1.000 35.16223 7 ALA F C 1
ATOM 1378 O O . ALA E 1 8 ? 32.25236 47.48679 72.72867 1.000 33.80525 7 ALA F O 1
ATOM 1380 N N . ARG E 1 9 ? 31.10173 49.39570 72.41429 1.000 32.87876 8 ARG F N 1
ATOM 1381 C CA . ARG E 1 9 ? 30.54365 48.89848 71.16411 1.000 36.00710 8 ARG F CA 1
ATOM 1382 C C . ARG E 1 9 ? 31.63500 48.67293 70.13048 1.000 28.41210 8 ARG F C 1
ATOM 1383 O O . ARG E 1 9 ? 31.61032 47.67242 69.41102 1.000 28.54801 8 ARG F O 1
ATOM 1391 N N . VAL E 1 10 ? 32.60763 49.57796 70.05725 1.000 25.41114 9 VAL F N 1
ATOM 1392 C CA . VAL E 1 10 ? 33.66288 49.45333 69.05926 1.000 23.95412 9 VAL F CA 1
ATOM 1393 C C . VAL E 1 10 ? 34.43289 48.15430 69.25184 1.000 24.14584 9 VAL F C 1
ATOM 1394 O O . VAL E 1 10 ? 34.71661 47.42926 68.29095 1.000 24.05170 9 VAL F O 1
ATOM 1398 N N . GLU E 1 11 ? 34.77749 47.83205 70.48560 1.000 22.74398 10 GLU F N 1
ATOM 1399 C CA . GLU E 1 11 ? 35.56579 46.63545 70.71359 1.000 26.10297 10 GLU F CA 1
ATOM 1400 C C . GLU E 1 11 ? 34.72892 45.36292 70.60456 1.000 26.04001 10 GLU F C 1
ATOM 1401 O O . GLU E 1 11 ? 35.27550 44.29873 70.30977 1.000 22.40668 10 GLU F O 1
ATOM 1407 N N . LYS E 1 12 ? 33.41394 45.45292 70.79202 1.000 25.88900 11 LYS F N 1
ATOM 1408 C CA . LYS E 1 12 ? 32.54878 44.34358 70.41365 1.000 25.33329 11 LYS F CA 1
ATOM 1409 C C . LYS E 1 12 ? 32.62788 44.09707 68.90975 1.000 27.10547 11 LYS F C 1
ATOM 1410 O O . LYS E 1 12 ? 32.80870 42.95719 68.45973 1.000 19.16807 11 LYS F O 1
ATOM 1416 N N . LEU E 1 13 ? 32.52585 45.16965 68.11518 1.000 21.49687 12 LEU F N 1
ATOM 1417 C CA . LEU E 1 13 ? 32.60812 45.02767 66.66452 1.000 24.25002 12 LEU F CA 1
ATOM 1418 C C . LEU E 1 13 ? 33.99228 44.56940 66.22208 1.000 20.07595 12 LEU F C 1
ATOM 1419 O O . LEU E 1 13 ? 34.11554 43.85065 65.22130 1.000 17.17769 12 LEU F O 1
ATOM 1424 N N . ARG E 1 14 ? 35.03735 44.96570 66.95555 1.000 20.08146 13 ARG F N 1
ATOM 1425 C CA . ARG E 1 14 ? 36.38542 44.50346 66.63586 1.000 22.11430 13 ARG F CA 1
ATOM 1426 C C . ARG E 1 14 ? 36.51638 43.00685 66.85739 1.000 20.76254 13 ARG F C 1
ATOM 1427 O O . ARG E 1 14 ? 37.20733 42.32380 66.09445 1.000 20.08731 13 ARG F O 1
ATOM 1435 N N . LYS E 1 15 ? 35.86681 42.48530 67.90401 1.000 21.48925 14 LYS F N 1
ATOM 1436 C CA . LYS E 1 15 ? 35.83748 41.04453 68.15110 1.000 24.03955 14 LYS F CA 1
ATOM 1437 C C . LYS E 1 15 ? 35.18131 40.29834 66.98852 1.000 20.52781 14 LYS F C 1
ATOM 1438 O O . LYS E 1 15 ? 35.76072 39.36849 66.41046 1.000 22.58343 14 LYS F O 1
ATOM 1444 N N . ARG E 1 16 ? 33.95292 40.68648 66.65180 1.000 20.93168 15 ARG F N 1
ATOM 1445 C CA . ARG E 1 16 ? 33.27731 40.14575 65.48130 1.000 21.66863 15 ARG F CA 1
ATOM 1446 C C . ARG E 1 16 ? 34.17225 40.24638 64.24642 1.000 18.79058 15 ARG F C 1
ATOM 1447 O O . ARG E 1 16 ? 34.35677 39.26447 63.52167 1.000 21.64341 15 ARG F O 1
ATOM 1455 N N . ASN E 1 17 ? 34.78327 41.41661 64.03655 1.000 17.29291 16 ASN F N 1
ATOM 1456 C CA . ASN E 1 17 ? 35.69684 41.62967 62.91047 1.000 20.63031 16 ASN F CA 1
ATOM 1457 C C . ASN E 1 17 ? 36.81762 40.59210 62.88157 1.000 18.19814 16 ASN F C 1
ATOM 1458 O O . ASN E 1 17 ? 37.14308 40.05053 61.82030 1.000 20.49175 16 ASN F O 1
ATOM 1463 N N . GLN E 1 18 ? 37.41796 40.29312 64.03262 1.000 19.32266 17 GLN F N 1
ATOM 1464 C CA . GLN E 1 18 ? 38.52374 39.33707 64.04609 1.000 19.54480 17 GLN F CA 1
ATOM 1465 C C . GLN E 1 18 ? 38.04490 37.92299 63.72891 1.000 20.22369 17 GLN F C 1
ATOM 1466 O O . GLN E 1 18 ? 38.71047 37.18758 62.98764 1.000 18.06553 17 GLN F O 1
ATOM 1468 N N . ALA E 1 19 ? 36.88839 37.53322 64.27291 1.000 17.99735 18 ALA F N 1
ATOM 1469 C CA . ALA E 1 19 ? 36.34638 36.20382 64.02136 1.000 15.30423 18 ALA F CA 1
ATOM 1470 C C . ALA E 1 19 ? 36.04458 35.99695 62.53856 1.000 19.95495 18 ALA F C 1
ATOM 1471 O O . ALA E 1 19 ? 36.33676 34.93010 61.98409 1.000 18.57894 18 ALA F O 1
ATOM 1473 N N . LEU E 1 20 ? 35.48840 37.02047 61.87314 1.000 19.40193 19 LEU F N 1
ATOM 1474 C CA . LEU E 1 20 ? 35.21787 36.92002 60.43918 1.000 20.02416 19 LEU F CA 1
ATOM 1475 C C . LEU E 1 20 ? 36.50579 36.80026 59.63559 1.000 18.62289 19 LEU F C 1
ATOM 1476 O O . LEU E 1 20 ? 36.56062 36.05444 58.64982 1.000 19.81343 19 LEU F O 1
ATOM 1481 N N . LYS E 1 21 ? 37.55101 37.54267 60.02859 1.000 21.36309 20 LYS F N 1
ATOM 1482 C CA . LYS E 1 21 ? 38.83208 37.42800 59.33668 1.000 16.31337 20 LYS F CA 1
ATOM 1483 C C . LYS E 1 21 ? 39.40507 36.03063 59.50682 1.000 19.52869 20 LYS F C 1
ATOM 1484 O O . LYS E 1 21 ? 39.94880 35.44842 58.55710 1.000 18.88872 20 LYS F O 1
ATOM 1490 N N . SER E 1 22 ? 39.29098 35.47307 60.71304 1.000 19.93077 21 SER F N 1
ATOM 1491 C CA . SER E 1 22 ? 39.69502 34.08921 60.93246 1.000 21.74396 21 SER F CA 1
ATOM 1492 C C . SER E 1 22 ? 38.95009 33.14704 59.99816 1.000 15.09039 21 SER F C 1
ATOM 1493 O O . SER E 1 22 ? 39.55507 32.26745 59.38274 1.000 18.28733 21 SER F O 1
ATOM 1496 N N . GLN E 1 23 ? 37.63518 33.32994 59.87759 1.000 18.22141 22 GLN F N 1
ATOM 1497 C CA . GLN E 1 23 ? 36.84121 32.43393 59.03648 1.000 17.93070 22 GLN F CA 1
ATOM 1498 C C . GLN E 1 23 ? 37.23897 32.55936 57.57367 1.000 17.38133 22 GLN F C 1
ATOM 1499 O O . GLN E 1 23 ? 37.40991 31.55219 56.87908 1.000 14.78901 22 GLN F O 1
ATOM 1505 N N . THR E 1 24 ? 37.37014 33.79681 57.08374 1.000 19.20494 23 THR F N 1
ATOM 1506 C CA . THR E 1 24 ? 37.88541 34.04441 55.74085 1.000 15.37213 23 THR F CA 1
ATOM 1507 C C . THR E 1 24 ? 39.20490 33.31507 55.51532 1.000 19.72255 23 THR F C 1
ATOM 1508 O O . THR E 1 24 ? 39.39093 32.61651 54.50529 1.000 16.32290 23 THR F O 1
ATOM 1512 N N . SER E 1 25 ? 40.13799 33.48783 56.45500 1.000 17.49254 24 SER F N 1
ATOM 1513 C CA . SER E 1 25 ? 41.45074 32.86357 56.35909 1.000 18.45364 24 SER F CA 1
ATOM 1514 C C . SER E 1 25 ? 41.33021 31.34704 56.24423 1.000 19.76208 24 SER F C 1
ATOM 1515 O O . SER E 1 25 ? 41.88417 30.73092 55.32316 1.000 19.00517 24 SER F O 1
ATOM 1518 N N . GLU E 1 26 ? 40.58495 30.73024 57.16609 1.000 15.76484 25 GLU F N 1
ATOM 1519 C CA . GLU E 1 26 ? 40.43326 29.28202 57.15365 1.000 14.14337 25 GLU F CA 1
ATOM 1520 C C . GLU E 1 26 ? 39.73334 28.79820 55.88367 1.000 16.66034 25 GLU F C 1
ATOM 1521 O O . GLU E 1 26 ? 40.11052 27.76634 55.31697 1.000 14.63768 25 GLU F O 1
ATOM 1527 N N . LEU E 1 27 ? 38.71793 29.52822 55.40687 1.000 14.71983 26 LEU F N 1
ATOM 1528 C CA . LEU E 1 27 ? 38.05931 29.09156 54.18156 1.000 13.62684 26 LEU F CA 1
ATOM 1529 C C . LEU E 1 27 ? 39.03475 29.10471 53.00730 1.000 14.76172 26 LEU F C 1
ATOM 1530 O O . LEU E 1 27 ? 39.03434 28.17804 52.18619 1.000 13.61477 26 LEU F O 1
ATOM 1535 N N . GLN E 1 28 ? 39.89295 30.13576 52.92252 1.000 12.07453 27 GLN F N 1
ATOM 1536 C CA . GLN E 1 28 ? 40.89479 30.18589 51.85727 1.000 13.53359 27 GLN F CA 1
ATOM 1537 C C . GLN E 1 28 ? 41.90416 29.04590 51.99187 1.000 14.73043 27 GLN F C 1
ATOM 1538 O O . GLN E 1 28 ? 42.26845 28.41295 50.99399 1.000 17.83078 27 GLN F O 1
ATOM 1544 N N . ARG E 1 29 ? 42.32550 28.73537 53.22278 1.000 13.26516 28 ARG F N 1
ATOM 1545 C CA . ARG E 1 29 ? 43.20697 27.59440 53.44335 1.000 14.26953 28 ARG F CA 1
ATOM 1546 C C . ARG E 1 29 ? 42.55777 26.29411 52.98371 1.000 14.84117 28 ARG F C 1
ATOM 1547 O O . ARG E 1 29 ? 43.20561 25.46861 52.33141 1.000 16.01431 28 ARG F O 1
ATOM 1555 N N . GLN E 1 30 ? 41.27098 26.10596 53.27404 1.000 15.22947 29 GLN F N 1
ATOM 1556 C CA . GLN E 1 30 ? 40.61672 24.85502 52.87704 1.000 15.35543 29 GLN F CA 1
ATOM 1557 C C . GLN E 1 30 ? 40.40250 24.77997 51.36245 1.000 16.32537 29 GLN F C 1
ATOM 1558 O O . GLN E 1 30 ? 40.53455 23.70600 50.76457 1.000 20.25449 29 GLN F O 1
ATOM 1564 N N . ILE E 1 31 ? 40.05021 25.90136 50.73467 1.000 15.30359 30 ILE F N 1
ATOM 1565 C CA . ILE E 1 31 ? 39.93411 25.96992 49.27951 1.000 13.21859 30 ILE F CA 1
ATOM 1566 C C . ILE E 1 31 ? 41.26465 25.62821 48.61917 1.000 16.73050 30 ILE F C 1
ATOM 1567 O O . ILE E 1 31 ? 41.31803 24.88538 47.62807 1.000 16.21454 30 ILE F O 1
ATOM 1572 N N . ALA E 1 32 ? 42.35872 26.19062 49.14038 1.000 19.32988 31 ALA F N 1
ATOM 1573 C CA . ALA E 1 32 ? 43.67033 25.91775 48.56984 1.000 18.88400 31 ALA F CA 1
ATOM 1574 C C . ALA E 1 32 ? 44.01930 24.43868 48.68919 1.000 18.13808 31 ALA F C 1
ATOM 1575 O O . ALA E 1 32 ? 44.60857 23.85783 47.76678 1.000 21.22333 31 ALA F O 1
ATOM 1577 N N . GLU E 1 33 ? 43.62270 23.80143 49.79286 1.000 15.87969 32 GLU F N 1
ATOM 1578 C CA . GLU E 1 33 ? 43.84089 22.36180 49.92584 1.000 19.80838 32 GLU F CA 1
ATOM 1579 C C . GLU E 1 33 ? 43.02603 21.57828 48.90483 1.000 16.74270 32 GLU F C 1
ATOM 1580 O O . GLU E 1 33 ? 43.55290 20.67652 48.24433 1.000 14.82350 32 GLU F O 1
ATOM 1586 N N . LEU E 1 34 ? 41.74387 21.92633 48.74033 1.000 19.01294 33 LEU F N 1
ATOM 1587 C CA . LEU E 1 34 ? 40.89755 21.20590 47.78616 1.000 15.85024 33 LEU F CA 1
ATOM 1588 C C . LEU E 1 34 ? 41.38492 21.38904 46.34914 1.000 15.45862 33 LEU F C 1
ATOM 1589 O O . LEU E 1 34 ? 41.30141 20.46041 45.54306 1.000 14.48733 33 LEU F O 1
ATOM 1594 N N . GLU E 1 35 ? 41.88793 22.58165 46.00609 1.000 15.20122 34 GLU F N 1
ATOM 1595 C CA . GLU E 1 35 ? 42.35098 22.81218 44.63785 1.000 17.34547 34 GLU F CA 1
ATOM 1596 C C . GLU E 1 35 ? 43.59190 21.97768 44.31338 1.000 18.01424 34 GLU F C 1
ATOM 1597 O O . GLU E 1 35 ? 43.68575 21.38963 43.22834 1.000 19.65633 34 GLU F O 1
ATOM 1603 N N . ALA E 1 36 ? 44.55179 21.91309 45.23911 1.000 17.77336 35 ALA F N 1
ATOM 1604 C CA . ALA E 1 36 ? 45.70748 21.03696 45.05983 1.000 18.39263 35 ALA F CA 1
ATOM 1605 C C . ALA E 1 36 ? 45.29005 19.57614 44.99845 1.000 19.02617 35 ALA F C 1
ATOM 1606 O O . ALA E 1 36 ? 45.81485 18.80830 44.18530 1.000 21.54850 35 ALA F O 1
ATOM 1608 N N . SER E 1 37 ? 44.35569 19.16055 45.85463 1.000 15.65304 36 SER F N 1
ATOM 1609 C CA . SER E 1 37 ? 43.96969 17.75966 45.84169 1.000 15.84481 36 SER F CA 1
ATOM 1610 C C . SER E 1 37 ? 43.30120 17.40250 44.51572 1.000 20.37421 36 SER F C 1
ATOM 1611 O O . SER E 1 37 ? 43.63137 16.38070 43.90205 1.000 19.57477 36 SER F O 1
ATOM 1614 N N . ASN E 1 38 ? 42.40224 18.27115 44.03486 1.000 14.86559 37 ASN F N 1
ATOM 1615 C CA . ASN E 1 38 ? 41.73612 18.03456 42.75884 1.000 17.15391 37 ASN F CA 1
ATOM 1616 C C . ASN E 1 38 ? 42.72516 18.05865 41.59224 1.000 22.61721 37 ASN F C 1
ATOM 1617 O O . ASN E 1 38 ? 42.53798 17.33472 40.60415 1.000 19.55550 37 ASN F O 1
ATOM 1622 N N . ALA E 1 39 ? 43.76706 18.89793 41.68284 1.000 22.29877 38 ALA F N 1
ATOM 1623 C CA . ALA E 1 39 ? 44.78214 18.94304 40.63243 1.000 24.59701 38 ALA F CA 1
ATOM 1624 C C . ALA E 1 39 ? 45.51802 17.61185 40.52454 1.000 23.79830 38 ALA F C 1
ATOM 1625 O O . ALA E 1 39 ? 45.74214 17.11089 39.42006 1.000 28.34594 38 ALA F O 1
ATOM 1627 N N . GLU E 1 40 ? 45.88509 17.01668 41.66623 1.000 23.70139 39 GLU F N 1
ATOM 1628 C CA . GLU E 1 40 ? 46.46271 15.67565 41.65815 1.000 25.82464 39 GLU F CA 1
ATOM 1629 C C . GLU E 1 40 ? 45.50160 14.65337 41.06463 1.000 25.43234 39 GLU F C 1
ATOM 1630 O O . GLU E 1 40 ? 45.93860 13.69022 40.43773 1.000 27.04157 39 GLU F O 1
ATOM 1636 N N . LEU E 1 41 ? 44.19734 14.83273 41.27171 1.000 24.19572 40 LEU F N 1
ATOM 1637 C CA . LEU E 1 41 ? 43.22857 13.81812 40.86971 1.000 23.72354 40 LEU F CA 1
ATOM 1638 C C . LEU E 1 41 ? 43.08826 13.75863 39.35757 1.000 30.52653 40 LEU F C 1
ATOM 1639 O O . LEU E 1 41 ? 42.93195 12.67235 38.78796 1.000 31.19190 40 LEU F O 1
ATOM 1644 N N . LYS E 1 42 ? 43.12322 14.91931 38.69527 1.000 28.26339 41 LYS F N 1
ATOM 1645 C CA . LYS E 1 42 ? 43.10153 15.00693 37.24053 1.000 29.47869 41 LYS F CA 1
ATOM 1646 C C . LYS E 1 42 ? 44.42214 14.58879 36.60412 1.000 35.27699 41 LYS F C 1
ATOM 1647 O O . LYS E 1 42 ? 44.54419 14.68660 35.38006 1.000 44.74425 41 LYS F O 1
ATOM 1653 N N . LYS E 1 43 ? 45.38842 14.15597 37.41585 1.000 36.02900 42 LYS F N 1
ATOM 1654 C CA . LYS E 1 43 ? 46.68737 13.57863 37.03064 1.000 39.20653 42 LYS F CA 1
ATOM 1655 C C . LYS E 1 43 ? 47.73969 14.66944 36.95420 1.000 37.43244 42 LYS F C 1
ATOM 1656 O O . LYS E 1 43 ? 48.13827 15.21955 37.98542 1.000 39.55133 42 LYS F O 1
ATOM 1658 N N . ASP F 2 2 ? 37.60411 62.63645 70.42264 1.000 49.99068 755 ASP E N 1
ATOM 1659 C CA . ASP F 2 2 ? 37.78312 61.21541 70.71108 1.000 48.80082 755 ASP E CA 1
ATOM 1660 C C . ASP F 2 2 ? 36.46421 60.47074 70.56255 1.000 46.10181 755 ASP E C 1
ATOM 1661 O O . ASP F 2 2 ? 36.44753 59.27510 70.25536 1.000 42.05298 755 ASP E O 1
ATOM 1666 N N . ILE F 2 3 ? 35.35434 61.17753 70.78472 1.000 42.37393 756 ILE E N 1
ATOM 1667 C CA . ILE F 2 3 ? 34.05708 60.53908 70.60593 1.000 38.36092 756 ILE E CA 1
ATOM 1668 C C . ILE F 2 3 ? 33.69233 60.46151 69.12839 1.000 40.32442 756 ILE E C 1
ATOM 1669 O O . ILE F 2 3 ? 33.05667 59.49110 68.68990 1.000 34.36095 756 ILE E O 1
ATOM 1674 N N . LEU F 2 4 ? 34.10721 61.45062 68.33312 1.000 36.35573 757 LEU E N 1
ATOM 1675 C CA . LEU F 2 4 ? 33.85578 61.38622 66.90126 1.000 33.69388 757 LEU E CA 1
ATOM 1676 C C . LEU F 2 4 ? 34.71554 60.31337 66.25125 1.000 35.42675 757 LEU E C 1
ATOM 1677 O O . LEU F 2 4 ? 34.25078 59.59761 65.35570 1.000 36.21010 757 LEU E O 1
ATOM 1682 N N . GLY F 2 5 ? 35.96703 60.17746 66.69627 1.000 32.49207 758 GLY E N 1
ATOM 1683 C CA . GLY F 2 5 ? 36.80772 59.10823 66.18580 1.000 33.68522 758 GLY E CA 1
ATOM 1684 C C . GLY F 2 5 ? 36.27288 57.73614 66.54608 1.000 33.21112 758 GLY E C 1
ATOM 1685 O O . GLY F 2 5 ? 36.34888 56.79810 65.74786 1.000 32.78138 758 GLY E O 1
ATOM 1686 N N . MET F 2 6 ? 35.70935 57.60681 67.75072 1.000 36.12549 759 MET E N 1
ATOM 1687 C CA . MET F 2 6 ? 35.05380 56.36281 68.13937 1.000 34.53925 759 MET E CA 1
ATOM 1688 C C . MET F 2 6 ? 33.88837 56.04601 67.21182 1.000 31.86546 759 MET E C 1
ATOM 1689 O O . MET F 2 6 ? 33.68056 54.88727 66.83083 1.000 33.63959 759 MET E O 1
ATOM 1694 N N . LEU F 2 7 ? 33.12671 57.06715 66.82207 1.000 29.72846 760 LEU E N 1
ATOM 1695 C CA . LEU F 2 7 ? 31.98533 56.83749 65.94818 1.000 27.45813 760 LEU E CA 1
ATOM 1696 C C . LEU F 2 7 ? 32.42485 56.52283 64.52635 1.000 29.28191 760 LEU E C 1
ATOM 1697 O O . LEU F 2 7 ? 31.75443 55.75067 63.82580 1.000 26.13645 760 LEU E O 1
ATOM 1702 N N . LYS F 2 8 ? 33.55533 57.08839 64.09237 1.000 30.52845 761 LYS E N 1
ATOM 1703 C CA . LYS F 2 8 ? 34.02247 56.86133 62.72881 1.000 25.56734 761 LYS E CA 1
ATOM 1704 C C . LYS F 2 8 ? 34.55814 55.44683 62.55814 1.000 27.10990 761 LYS E C 1
ATOM 1705 O O . LYS F 2 8 ? 34.29262 54.79748 61.54298 1.000 29.14004 761 LYS E O 1
ATOM 1711 N N . SER F 2 9 ? 35.31946 54.95020 63.53497 1.000 27.86194 762 SER E N 1
ATOM 1712 C CA . SER F 2 9 ? 35.83051 53.58734 63.42689 1.000 34.74131 762 SER E CA 1
ATOM 1713 C C . SER F 2 9 ? 34.72012 52.56097 63.63154 1.000 27.73878 762 SER E C 1
ATOM 1714 O O . SER F 2 9 ? 34.74749 51.47875 63.03077 1.000 24.62076 762 SER E O 1
ATOM 1717 N N . LEU F 2 10 ? 33.71112 52.90861 64.42130 1.000 24.74855 763 LEU E N 1
ATOM 1718 C CA . LEU F 2 10 ? 32.55867 52.03424 64.55947 1.000 25.34465 763 LEU E CA 1
ATOM 1719 C C . LEU F 2 10 ? 31.83256 51.87349 63.22620 1.000 26.31711 763 LEU E C 1
ATOM 1720 O O . LEU F 2 10 ? 31.42546 50.76598 62.85809 1.000 22.95806 763 LEU E O 1
ATOM 1725 N N . HIS F 2 11 ? 31.70100 52.95721 62.46410 1.000 24.41687 764 HIS E N 1
ATOM 1726 C CA . HIS F 2 11 ? 31.08646 52.85011 61.14846 1.000 26.41640 764 HIS E CA 1
ATOM 1727 C C . HIS F 2 11 ? 31.98784 52.09295 60.17917 1.000 25.31246 764 HIS E C 1
ATOM 1728 O O . HIS F 2 11 ? 31.49737 51.33066 59.33873 1.000 24.49414 764 HIS E O 1
ATOM 1735 N N . GLN F 2 12 ? 33.30717 52.28882 60.27441 1.000 24.54860 765 GLN E N 1
ATOM 1736 C CA . GLN F 2 12 ? 34.21414 51.50773 59.43859 1.000 24.45390 765 GLN E CA 1
ATOM 1737 C C . GLN F 2 12 ? 34.09247 50.02211 59.75155 1.000 23.37746 765 GLN E C 1
ATOM 1738 O O . GLN F 2 12 ? 34.10586 49.18259 58.84219 1.000 16.27052 765 GLN E O 1
ATOM 1744 N N . LEU F 2 13 ? 33.93813 49.68517 61.03762 1.000 20.92375 766 LEU E N 1
ATOM 1745 C CA . LEU F 2 13 ? 33.84504 48.28755 61.44884 1.000 18.36542 766 LEU E CA 1
ATOM 1746 C C . LEU F 2 13 ? 32.53227 47.65855 61.01192 1.000 18.92318 766 LEU E C 1
ATOM 1747 O O . LEU F 2 13 ? 32.49188 46.46013 60.71289 1.000 20.36275 766 LEU E O 1
ATOM 1752 N N . GLN F 2 14 ? 31.45694 48.44224 60.96237 1.000 16.97059 767 GLN E N 1
ATOM 1753 C CA . GLN F 2 14 ? 30.19963 47.93843 60.42134 1.000 16.72694 767 GLN E CA 1
ATOM 1754 C C . GLN F 2 14 ? 30.33179 47.60544 58.93891 1.000 18.76791 767 GLN E C 1
ATOM 1755 O O . GLN F 2 14 ? 29.90547 46.53307 58.49132 1.000 22.42207 767 GLN E O 1
ATOM 1761 N N . VAL F 2 15 ? 30.90285 48.52938 58.16035 1.000 16.98977 768 VAL E N 1
ATOM 1762 C CA . VAL F 2 15 ? 31.01073 48.35716 56.71287 1.000 15.54040 768 VAL E CA 1
ATOM 1763 C C . VAL F 2 15 ? 31.89878 47.16817 56.38143 1.000 17.94726 768 VAL E C 1
ATOM 1764 O O . VAL F 2 15 ? 31.57953 46.36164 55.50211 1.000 17.21892 768 VAL E O 1
ATOM 1768 N N . GLU F 2 16 ? 33.01474 47.03384 57.09070 1.000 14.72569 769 GLU E N 1
ATOM 1769 C CA . GLU F 2 16 ? 33.92905 45.92982 56.84448 1.000 17.56985 769 GLU E CA 1
ATOM 1770 C C . GLU F 2 16 ? 33.32412 44.59507 57.27406 1.000 17.96001 769 GLU E C 1
ATOM 1771 O O . GLU F 2 16 ? 33.41762 43.59978 56.54757 1.000 17.51845 769 GLU E O 1
ATOM 1777 N N . ASN F 2 17 ? 32.71548 44.54474 58.46368 1.000 19.45069 770 ASN E N 1
ATOM 1778 C CA . ASN F 2 17 ? 32.06403 43.30540 58.88675 1.000 21.26475 770 ASN E CA 1
ATOM 1779 C C . ASN F 2 17 ? 30.99340 42.87775 57.88694 1.000 21.40028 770 ASN E C 1
ATOM 1780 O O . ASN F 2 17 ? 30.87757 41.68845 57.55947 1.000 17.42718 770 ASN E O 1
ATOM 1785 N N . ARG F 2 18 ? 30.19830 43.83903 57.40388 1.000 18.84438 771 ARG E N 1
ATOM 1786 C CA . ARG F 2 18 ? 29.20667 43.56340 56.36971 1.000 21.49028 771 ARG E CA 1
ATOM 1787 C C . ARG F 2 18 ? 29.82968 42.86435 55.16629 1.000 21.22986 771 ARG E C 1
ATOM 1788 O O . ARG F 2 18 ? 29.36211 41.80366 54.73653 1.000 19.35613 771 ARG E O 1
ATOM 1796 N N . ARG F 2 19 ? 30.88687 43.45263 54.59842 1.000 19.18642 772 ARG E N 1
ATOM 1797 C CA . ARG F 2 19 ? 31.48201 42.83994 53.41962 1.000 20.69977 772 ARG E CA 1
ATOM 1798 C C . ARG F 2 19 ? 32.25672 41.57092 53.75271 1.000 21.79975 772 ARG E C 1
ATOM 1799 O O . ARG F 2 19 ? 32.46885 40.74019 52.86226 1.000 22.23677 772 ARG E O 1
ATOM 1807 N N . LEU F 2 20 ? 32.69364 41.39386 55.00136 1.000 19.00851 773 LEU E N 1
ATOM 1808 C CA . LEU F 2 20 ? 33.32350 40.12426 55.34622 1.000 19.64636 773 LEU E CA 1
ATOM 1809 C C . LEU F 2 20 ? 32.28286 39.01161 55.37939 1.000 20.96359 773 LEU E C 1
ATOM 1810 O O . LEU F 2 20 ? 32.55888 37.87797 54.96566 1.000 19.90431 773 LEU E O 1
ATOM 1815 N N . GLU F 2 21 ? 31.06689 39.32898 55.83367 1.000 20.06241 774 GLU E N 1
ATOM 1816 C CA . GLU F 2 21 ? 30.02258 38.31220 55.90627 1.000 20.39099 774 GLU E CA 1
ATOM 1817 C C . GLU F 2 21 ? 29.64093 37.82393 54.51169 1.000 19.47420 774 GLU E C 1
ATOM 1818 O O . GLU F 2 21 ? 29.42403 36.62727 54.30373 1.000 17.26011 774 GLU E O 1
ATOM 1824 N N . GLU F 2 22 ? 29.59007 38.72841 53.53919 1.000 21.58503 775 GLU E N 1
ATOM 1825 C CA . GLU F 2 22 ? 29.25467 38.32785 52.17754 1.000 22.03163 775 GLU E CA 1
ATOM 1826 C C . GLU F 2 22 ? 30.36267 37.48045 51.55813 1.000 25.69336 775 GLU E C 1
ATOM 1827 O O . GLU F 2 22 ? 30.08464 36.45469 50.93423 1.000 23.15266 775 GLU E O 1
ATOM 1833 N N . GLN F 2 23 ? 31.62557 37.88818 51.72348 1.000 29.92108 776 GLN E N 1
ATOM 1834 C CA . GLN F 2 23 ? 32.73485 37.11909 51.16200 1.000 25.97802 776 GLN E CA 1
ATOM 1835 C C . GLN F 2 23 ? 32.77570 35.70155 51.72284 1.000 24.34434 776 GLN E C 1
ATOM 1836 O O . GLN F 2 23 ? 33.06295 34.74188 50.98993 1.000 22.75751 776 GLN E O 1
ATOM 1842 N N . ILE F 2 24 ? 32.50837 35.55882 53.02626 1.000 17.93418 777 ILE E N 1
ATOM 1843 C CA . ILE F 2 24 ? 32.42607 34.24339 53.65588 1.000 23.51984 777 ILE E CA 1
ATOM 1844 C C . ILE F 2 24 ? 31.36333 33.37563 52.98096 1.000 19.27399 777 ILE E C 1
ATOM 1845 O O . ILE F 2 24 ? 31.55790 32.17147 52.80146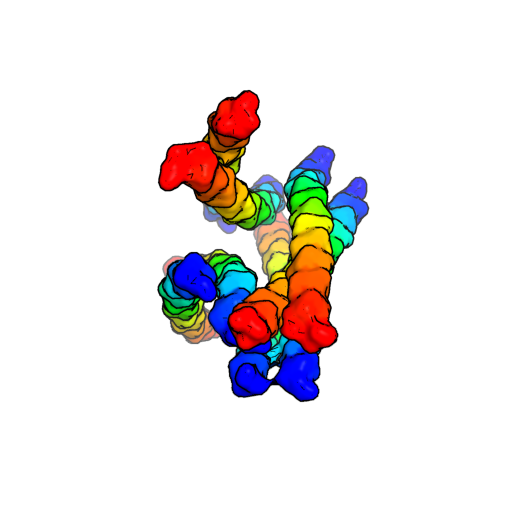 1.000 20.30686 777 ILE E O 1
ATOM 1850 N N . LYS F 2 25 ? 30.22710 33.96238 52.59621 1.000 17.34722 778 LYS E N 1
ATOM 1851 C CA . LYS F 2 25 ? 29.24462 33.19069 51.83434 1.000 18.99720 778 LYS E CA 1
ATOM 1852 C C . LYS F 2 25 ? 29.81354 32.75724 50.49130 1.000 22.07839 778 LYS E C 1
ATOM 1853 O O . LYS F 2 25 ? 29.63133 31.60606 50.06687 1.000 17.80309 778 LYS E O 1
ATOM 1859 N N . ASN F 2 26 ? 30.51870 33.66126 49.80675 1.000 21.05887 779 ASN E N 1
ATOM 1860 C CA . ASN F 2 26 ? 31.01090 33.32227 48.47801 1.000 22.73758 779 ASN E CA 1
ATOM 1861 C C . ASN F 2 26 ? 32.08373 32.24965 48.55395 1.000 19.56039 779 ASN E C 1
ATOM 1862 O O . ASN F 2 26 ? 32.12252 31.34399 47.71656 1.000 18.76515 779 ASN E O 1
ATOM 1867 N N . LEU F 2 27 ? 32.93794 32.32280 49.57117 1.000 20.23515 780 LEU E N 1
ATOM 1868 C CA . LEU F 2 27 ? 33.98296 31.32348 49.75457 1.000 18.57639 780 LEU E CA 1
ATOM 1869 C C . LEU F 2 27 ? 33.41195 29.98164 50.21165 1.000 18.90331 780 LEU E C 1
ATOM 1870 O O . LEU F 2 27 ? 33.97595 28.93032 49.89337 1.000 18.55732 780 LEU E O 1
ATOM 1875 N N . THR F 2 28 ? 32.31744 29.99386 50.97446 1.000 17.43018 781 THR E N 1
ATOM 1876 C CA . THR F 2 28 ? 31.68885 28.73625 51.36548 1.000 17.42878 781 THR E CA 1
ATOM 1877 C C . THR F 2 28 ? 31.11205 28.02669 50.14715 1.000 20.35502 781 THR E C 1
ATOM 1878 O O . THR F 2 28 ? 31.18726 26.79734 50.04441 1.000 19.77375 781 THR E O 1
ATOM 1882 N N . ALA F 2 29 ? 30.55768 28.79728 49.20314 1.000 18.01866 782 ALA E N 1
ATOM 1883 C CA . ALA F 2 29 ? 30.05712 28.22976 47.95854 1.000 17.87768 782 ALA E CA 1
ATOM 1884 C C . ALA F 2 29 ? 31.18935 27.64558 47.13307 1.000 21.88613 782 ALA E C 1
ATOM 1885 O O . ALA F 2 29 ? 31.04894 26.56262 46.54778 1.000 22.79709 782 ALA E O 1
ATOM 1887 N N . LYS F 2 30 ? 32.31472 28.35771 47.07021 1.000 20.02415 783 LYS E N 1
ATOM 1888 C CA . LYS F 2 30 ? 33.45967 27.88786 46.29848 1.000 20.58489 783 LYS E CA 1
ATOM 1889 C C . LYS F 2 30 ? 34.02100 26.60896 46.90506 1.000 20.17995 783 LYS E C 1
ATOM 1890 O O . LYS F 2 30 ? 34.26090 25.62482 46.19378 1.000 19.67564 783 LYS E O 1
ATOM 1896 N N . LYS F 2 31 ? 34.23350 26.60812 48.22604 1.000 16.27963 784 LYS E N 1
ATOM 1897 C CA . LYS F 2 31 ? 34.61788 25.38703 48.92744 1.000 17.95901 784 LYS E CA 1
ATOM 1898 C C . LYS F 2 31 ? 33.70349 24.22437 48.54516 1.000 18.06454 784 LYS E C 1
ATOM 1899 O O . LYS F 2 31 ? 34.17714 23.15124 48.16087 1.000 15.37546 784 LYS E O 1
ATOM 1905 N N . GLU F 2 32 ? 32.38147 24.42959 48.62672 1.000 16.00537 785 GLU E N 1
ATOM 1906 C CA . GLU F 2 32 ? 31.46389 23.31389 48.39330 1.000 20.85777 785 GLU E CA 1
ATOM 1907 C C . GLU F 2 32 ? 31.49682 22.85350 46.93453 1.000 18.86487 785 GLU E C 1
ATOM 1908 O O . GLU F 2 32 ? 31.39087 21.65174 46.66381 1.000 15.90924 785 GLU E O 1
ATOM 1914 N N . ARG F 2 33 ? 31.68864 23.77950 45.99198 1.000 16.21194 786 ARG E N 1
ATOM 1915 C CA . ARG F 2 33 ? 31.86832 23.37830 44.60146 1.000 21.66136 786 ARG E CA 1
ATOM 1916 C C . ARG F 2 33 ? 33.12703 22.53582 44.42791 1.000 19.07272 786 ARG E C 1
ATOM 1917 O O . ARG F 2 33 ? 33.13217 21.56510 43.66296 1.000 17.69357 786 ARG E O 1
ATOM 1925 N N . LEU F 2 34 ? 34.21372 22.91164 45.10554 1.000 17.92204 787 LEU E N 1
ATOM 1926 C CA . LEU F 2 34 ? 35.45384 22.15753 44.96976 1.000 19.31183 787 LEU E CA 1
ATOM 1927 C C . LEU F 2 34 ? 35.34753 20.80468 45.66019 1.000 17.80611 787 LEU E C 1
ATOM 1928 O O . LEU F 2 34 ? 35.82027 19.79258 45.12811 1.000 17.42306 787 LEU E O 1
ATOM 1933 N N . GLN F 2 35 ? 34.71122 20.76653 46.83575 1.000 15.36627 788 GLN E N 1
ATOM 1934 C CA . GLN F 2 35 ? 34.48718 19.48988 47.50853 1.000 16.36667 788 GLN E CA 1
ATOM 1935 C C . GLN F 2 35 ? 33.60986 18.57278 46.66422 1.000 14.66620 788 GLN E C 1
ATOM 1936 O O . GLN F 2 35 ? 33.83670 17.36137 46.62558 1.000 16.37005 788 GLN E O 1
ATOM 1942 N N . LEU F 2 36 ? 32.61721 19.13202 45.96156 1.000 16.08237 789 LEU E N 1
ATOM 1943 C CA . LEU F 2 36 ? 31.78269 18.31178 45.08310 1.000 17.80609 789 LEU E CA 1
ATOM 1944 C C . LEU F 2 36 ? 32.60548 17.71329 43.94657 1.000 20.76414 789 LEU E C 1
ATOM 1945 O O . LEU F 2 36 ? 32.43062 16.54126 43.58091 1.000 16.67143 789 LEU E O 1
ATOM 1950 N N . LEU F 2 37 ? 33.50911 18.50692 43.37039 1.000 18.69890 790 LEU E N 1
ATOM 1951 C CA . LEU F 2 37 ? 34.33330 17.99150 42.28276 1.000 18.67196 790 LEU E CA 1
ATOM 1952 C C . LEU F 2 37 ? 35.29302 16.92323 42.79370 1.000 17.70315 790 LEU E C 1
ATOM 1953 O O . LEU F 2 37 ? 35.55340 15.93567 42.10001 1.000 19.18878 790 LEU E O 1
ATOM 1958 N N . ASN F 2 38 ? 35.80833 17.09071 44.01535 1.000 15.79554 791 ASN E N 1
ATOM 1959 C CA . ASN F 2 38 ? 36.68919 16.07779 44.58423 1.000 14.33192 791 ASN E CA 1
ATOM 1960 C C . ASN F 2 38 ? 35.95970 14.75204 44.73250 1.000 17.59188 791 ASN E C 1
ATOM 1961 O O . ASN F 2 38 ? 36.55198 13.68872 44.52290 1.000 16.44829 791 ASN E O 1
ATOM 1966 N N . ALA F 2 39 ? 34.67605 14.79355 45.09751 1.000 12.94818 792 ALA E N 1
ATOM 1967 C CA . ALA F 2 39 ? 33.90263 13.56002 45.15172 1.000 17.52235 792 ALA E CA 1
ATOM 1968 C C . ALA F 2 39 ? 33.67114 13.01225 43.75203 1.000 15.37154 792 ALA E C 1
ATOM 1969 O O . ALA F 2 39 ? 33.82992 11.81002 43.51657 1.000 15.52950 792 ALA E O 1
ATOM 1971 N N . GLN F 2 40 ? 33.35196 13.89144 42.80143 1.000 16.67054 793 GLN E N 1
ATOM 1972 C CA . GLN F 2 40 ? 33.01559 13.44109 41.45619 1.000 20.11897 793 GLN E CA 1
ATOM 1973 C C . GLN F 2 40 ? 34.20723 12.80172 40.76004 1.000 22.40028 793 GLN E C 1
ATOM 1974 O O . GLN F 2 40 ? 34.02404 11.90978 39.92203 1.000 21.97057 793 GLN E O 1
ATOM 1980 N N . LEU F 2 41 ? 35.42144 13.23479 41.09309 1.000 18.01291 794 LEU E N 1
ATOM 1981 C CA . LEU F 2 41 ? 36.63393 12.68564 40.51118 1.000 16.96684 794 LEU E CA 1
ATOM 1982 C C . LEU F 2 41 ? 37.15423 11.47009 41.26258 1.000 21.08728 794 LEU E C 1
ATOM 1983 O O . LEU F 2 41 ? 38.14931 10.88048 40.83399 1.000 20.73873 794 LEU E O 1
ATOM 1988 N N . SER F 2 42 ? 36.54145 11.09626 42.38596 1.000 16.06252 795 SER E N 1
ATOM 1989 C CA . SER F 2 42 ? 37.04356 9.99280 43.19241 1.000 18.76558 795 SER E CA 1
ATOM 1990 C C . SER F 2 42 ? 36.11104 8.79502 43.24769 1.000 20.79609 795 SER E C 1
ATOM 1991 O O . SER F 2 42 ? 36.55347 7.65190 43.08212 1.000 24.39641 795 SER E O 1
ATOM 1994 N N . VAL F 2 43 ? 34.82584 9.02557 43.47636 1.000 22.96924 796 VAL E N 1
ATOM 1995 C CA . VAL F 2 43 ? 33.90315 7.94353 43.74529 1.000 18.65222 796 VAL E CA 1
ATOM 1996 C C . VAL F 2 43 ? 32.70113 8.01829 42.80919 1.000 22.48157 796 VAL E C 1
ATOM 1997 O O . VAL F 2 43 ? 31.72198 7.28080 42.98355 1.000 22.18637 796 VAL E O 1
ATOM 2001 N N . ILE G 1 3 ? 15.76199 16.07468 36.37060 1.000 42.76248 2 ILE H N 1
ATOM 2002 C CA . ILE G 1 3 ? 16.77127 15.22396 37.00157 1.000 35.02630 2 ILE H CA 1
ATOM 2003 C C . ILE G 1 3 ? 16.60833 15.21741 38.53797 1.000 35.32195 2 ILE H C 1
ATOM 2004 O O . ILE G 1 3 ? 16.09987 16.18020 39.15449 1.000 27.47966 2 ILE H O 1
ATOM 2009 N N . GLU G 1 4 ? 17.04646 14.11335 39.15133 1.000 29.80950 3 GLU H N 1
ATOM 2010 C CA . GLU G 1 4 ? 16.93569 13.97535 40.60034 1.000 31.75146 3 GLU H CA 1
ATOM 2011 C C . GLU G 1 4 ? 17.89629 14.90721 41.32957 1.000 24.98872 3 GLU H C 1
ATOM 2012 O O . GLU G 1 4 ? 17.64637 15.26928 42.48541 1.000 21.26363 3 GLU H O 1
ATOM 2018 N N . TRP G 1 5 ? 18.99034 15.30731 40.67761 1.000 21.94248 4 TRP H N 1
ATOM 2019 C CA . TRP G 1 5 ? 19.94178 16.20549 41.32054 1.000 19.01940 4 TRP H CA 1
ATOM 2020 C C . TRP G 1 5 ? 19.33759 17.58392 41.51035 1.000 22.61903 4 TRP H C 1
ATOM 2021 O O . TRP G 1 5 ? 19.39880 18.15092 42.60971 1.000 23.26081 4 TRP H O 1
ATOM 2032 N N . ALA G 1 6 ? 18.75429 18.14556 40.44881 1.000 21.39993 5 ALA H N 1
ATOM 2033 C CA . ALA G 1 6 ? 18.07829 19.42839 40.60228 1.000 23.94827 5 ALA H CA 1
ATOM 2034 C C . ALA G 1 6 ? 16.97928 19.33202 41.65557 1.000 26.42910 5 ALA H C 1
ATOM 2035 O O . ALA G 1 6 ? 16.82889 20.23837 42.48628 1.000 21.13880 5 ALA H O 1
ATOM 2037 N N . LYS G 1 7 ? 16.23501 18.21233 41.66885 1.000 22.36166 6 LYS H N 1
ATOM 2038 C CA . LYS G 1 7 ? 15.20968 18.00498 42.69382 1.000 21.94182 6 LYS H CA 1
ATOM 2039 C C . LYS G 1 7 ? 15.80657 18.03871 44.09590 1.000 18.87308 6 LYS H C 1
ATOM 2040 O O . LYS G 1 7 ? 15.26599 18.69668 44.99150 1.000 20.75398 6 LYS H O 1
ATOM 2046 N N . ALA G 1 8 ? 16.93454 17.35082 44.29960 1.000 17.05020 7 ALA H N 1
ATOM 2047 C CA . ALA G 1 8 ? 17.56449 17.33660 45.61103 1.000 19.70021 7 ALA H CA 1
ATOM 2048 C C . ALA G 1 8 ? 18.06361 18.72194 46.01076 1.000 19.53013 7 ALA H C 1
ATOM 2049 O O . ALA G 1 8 ? 18.03547 19.07178 47.19390 1.000 17.17067 7 ALA H O 1
ATOM 2051 N N . ARG G 1 9 ? 18.51531 19.52480 45.04900 1.000 19.00283 8 ARG H N 1
ATOM 2052 C CA . ARG G 1 9 ? 18.98835 20.85788 45.39554 1.000 20.39702 8 ARG H CA 1
ATOM 2053 C C . ARG G 1 9 ? 17.82872 21.77446 45.76468 1.000 19.15760 8 ARG H C 1
ATOM 2054 O O . ARG G 1 9 ? 17.91628 22.53041 46.74214 1.000 15.92513 8 ARG H O 1
ATOM 2062 N N . VAL G 1 10 ? 16.73162 21.71683 45.00271 1.000 18.06085 9 VAL H N 1
ATOM 2063 C CA . VAL G 1 10 ? 15.57318 22.55736 45.28559 1.000 16.00330 9 VAL H CA 1
ATOM 2064 C C . VAL G 1 10 ? 15.03317 22.26336 46.68515 1.000 18.72168 9 VAL H C 1
ATOM 2065 O O . VAL G 1 10 ? 14.72375 23.18463 47.44848 1.000 16.99167 9 VAL H O 1
ATOM 2069 N N . GLU G 1 11 ? 14.95109 20.97463 47.03746 1.000 16.53146 10 GLU H N 1
ATOM 2070 C CA . GLU G 1 11 ? 14.43993 20.58238 48.34945 1.000 18.24320 10 GLU H CA 1
ATOM 2071 C C . GLU G 1 11 ? 15.25751 21.19909 49.47655 1.000 20.09073 10 GLU H C 1
ATOM 2072 O O . GLU G 1 11 ? 14.69477 21.65837 50.47987 1.000 18.07050 10 GLU H O 1
ATOM 2078 N N . LYS G 1 12 ? 16.58604 21.21921 49.33562 1.000 20.48348 11 LYS H N 1
ATOM 2079 C CA . LYS G 1 12 ? 17.42952 21.85260 50.33994 1.000 15.89571 11 LYS H CA 1
ATOM 2080 C C . LYS G 1 12 ? 17.17906 23.35426 50.38679 1.000 21.03506 11 LYS H C 1
ATOM 2081 O O . LYS G 1 12 ? 17.02277 23.94170 51.46785 1.000 15.98439 11 LYS H O 1
ATOM 2087 N N . LEU G 1 13 ? 17.14429 23.98621 49.21302 1.000 19.72777 12 LEU H N 1
ATOM 2088 C CA . LEU G 1 13 ? 16.91360 25.42564 49.12795 1.000 18.53118 12 LEU H CA 1
ATOM 2089 C C . LEU G 1 13 ? 15.57157 25.80459 49.73405 1.000 20.29441 12 LEU H C 1
ATOM 2090 O O . LEU G 1 13 ? 15.43675 26.86294 50.35789 1.000 15.98174 12 LEU H O 1
ATOM 2095 N N . ARG G 1 14 ? 14.55912 24.95754 49.53873 1.000 17.97556 13 ARG H N 1
ATOM 2096 C CA . ARG G 1 14 ? 13.21798 25.29932 49.99444 1.000 21.22243 13 ARG H CA 1
ATOM 2097 C C . ARG G 1 14 ? 13.10942 25.20988 51.51393 1.000 20.35616 13 ARG H C 1
ATOM 2098 O O . ARG G 1 14 ? 12.43323 26.03166 52.14299 1.000 18.95682 13 ARG H O 1
ATOM 2106 N N . LYS G 1 15 ? 13.76058 24.21645 52.11766 1.000 18.52158 14 LYS H N 1
ATOM 2107 C CA . LYS G 1 15 ? 13.77752 24.10598 53.57323 1.000 18.69694 14 LYS H CA 1
ATOM 2108 C C . LYS G 1 15 ? 14.50656 25.28658 54.20731 1.000 21.00249 14 LYS H C 1
ATOM 2109 O O . LYS G 1 15 ? 14.09389 25.79996 55.26112 1.000 16.91209 14 LYS H O 1
ATOM 2115 N N . ARG G 1 16 ? 15.59933 25.72726 53.58127 1.000 19.02867 15 ARG H N 1
ATOM 2116 C CA . ARG G 1 16 ? 16.30038 26.90873 54.06445 1.000 16.85619 15 ARG H CA 1
ATOM 2117 C C . ARG G 1 16 ? 15.43310 28.14845 53.89499 1.000 15.09844 15 ARG H C 1
ATOM 2118 O O . ARG G 1 16 ? 15.35160 28.98677 54.79961 1.000 17.84722 15 ARG H O 1
ATOM 2126 N N . ASN G 1 17 ? 14.73032 28.24624 52.76625 1.000 15.83801 16 ASN H N 1
ATOM 2127 C CA . ASN G 1 17 ? 13.85159 29.38730 52.51880 1.000 19.42227 16 ASN H CA 1
ATOM 2128 C C . ASN G 1 17 ? 12.76083 29.51377 53.58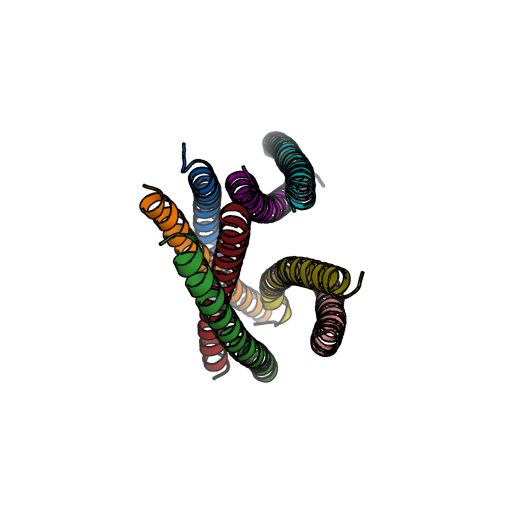340 1.000 17.58475 16 ASN H C 1
ATOM 2129 O O . ASN G 1 17 ? 12.46974 30.61994 54.05360 1.000 17.04359 16 ASN H O 1
ATOM 2134 N N . GLN G 1 18 ? 12.13154 28.39745 53.95752 1.000 17.20555 17 GLN H N 1
ATOM 2135 C CA . GLN G 1 18 ? 11.10653 28.43396 54.99885 1.000 16.10381 17 GLN H CA 1
ATOM 2136 C C . GLN G 1 18 ? 11.68395 28.89485 56.32991 1.000 17.39916 17 GLN H C 1
ATOM 2137 O O . GLN G 1 18 ? 11.05215 29.67420 57.05292 1.000 16.47497 17 GLN H O 1
ATOM 2143 N N . ALA G 1 19 ? 12.88083 28.41461 56.67357 1.000 13.04590 18 ALA H N 1
ATOM 2144 C CA . ALA G 1 19 ? 13.47354 28.76751 57.95154 1.000 16.96572 18 ALA H CA 1
ATOM 2145 C C . ALA G 1 19 ? 13.81546 30.24596 57.99621 1.000 17.24469 18 ALA H C 1
ATOM 2146 O O . ALA G 1 19 ? 13.53391 30.91694 58.99391 1.000 14.15948 18 ALA H O 1
ATOM 2148 N N . LEU G 1 20 ? 14.39015 30.77227 56.90705 1.000 14.61686 19 LEU H N 1
ATOM 2149 C CA . LEU G 1 20 ? 14.74102 32.18271 56.86160 1.000 13.87765 19 LEU H CA 1
ATOM 2150 C C . LEU G 1 20 ? 13.49663 33.05043 56.91939 1.000 17.76616 19 LEU H C 1
ATOM 2151 O O . LEU G 1 20 ? 13.47561 34.07365 57.61476 1.000 12.12853 19 LEU H O 1
ATOM 2156 N N . LYS G 1 21 ? 12.43717 32.64982 56.20249 1.000 17.12456 20 LYS H N 1
ATOM 2157 C CA . LYS G 1 21 ? 11.22645 33.46416 56.19837 1.000 15.67139 20 LYS H CA 1
ATOM 2158 C C . LYS G 1 21 ? 10.56226 33.50371 57.57434 1.000 15.13325 20 LYS H C 1
ATOM 2159 O O . LYS G 1 21 ? 9.99055 34.53363 57.95428 1.000 14.32625 20 LYS H O 1
ATOM 2165 N N . SER G 1 22 ? 10.62101 32.41426 58.34000 1.000 16.33339 21 SER H N 1
ATOM 2166 C CA . SER G 1 22 ? 10.04436 32.49500 59.67484 1.000 16.65259 21 SER H CA 1
ATOM 2167 C C . SER G 1 22 ? 10.87411 33.41869 60.56458 1.000 15.70042 21 SER H C 1
ATOM 2168 O O . SER G 1 22 ? 10.32277 34.09803 61.43426 1.000 13.32636 21 SER H O 1
ATOM 2171 N N . GLN G 1 23 ? 12.17814 33.52402 60.31149 1.000 14.91322 22 GLN H N 1
ATOM 2172 C CA . GLN G 1 23 ? 12.99825 34.41013 61.12976 1.000 16.52213 22 GLN H CA 1
ATOM 2173 C C . GLN G 1 23 ? 12.75678 35.87949 60.78702 1.000 15.20503 22 GLN H C 1
ATOM 2174 O O . GLN G 1 23 ? 12.73096 36.73109 61.68536 1.000 12.67729 22 GLN H O 1
ATOM 2180 N N . THR G 1 24 ? 12.57938 36.20285 59.50195 1.000 11.18798 23 THR H N 1
ATOM 2181 C CA . THR G 1 24 ? 12.32171 37.60053 59.15573 1.000 16.51695 23 THR H CA 1
ATOM 2182 C C . THR G 1 24 ? 10.97797 38.04798 59.71361 1.000 14.82280 23 THR H C 1
ATOM 2183 O O . THR G 1 24 ? 10.86620 39.13567 60.28801 1.000 17.48991 23 THR H O 1
ATOM 2187 N N . SER G 1 25 ? 9.95520 37.20651 59.57943 1.000 13.81678 24 SER H N 1
ATOM 2188 C CA . SER G 1 25 ? 8.63554 37.59276 60.04205 1.000 15.98941 24 SER H CA 1
ATOM 2189 C C . SER G 1 25 ? 8.59766 37.74936 61.56260 1.000 17.52564 24 SER H C 1
ATOM 2190 O O . SER G 1 25 ? 7.89827 38.63211 62.07116 1.000 14.09929 24 SER H O 1
ATOM 2193 N N . GLU G 1 26 ? 9.35539 36.92634 62.29513 1.000 14.12031 25 GLU H N 1
ATOM 2194 C CA . GLU G 1 26 ? 9.41257 37.07279 63.74538 1.000 16.12632 25 GLU H CA 1
ATOM 2195 C C . GLU G 1 26 ? 10.22213 38.30424 64.15121 1.000 16.54728 25 GLU H C 1
ATOM 2196 O O . GLU G 1 26 ? 9.89323 38.97534 65.13692 1.000 18.19809 25 GLU H O 1
ATOM 2202 N N . LEU G 1 27 ? 11.28173 38.62363 63.41266 1.000 12.30257 26 LEU H N 1
ATOM 2203 C CA . LEU G 1 27 ? 11.99040 39.86701 63.69257 1.000 17.95079 26 LEU H CA 1
ATOM 2204 C C . LEU G 1 27 ? 11.09317 41.07139 63.46038 1.000 15.44769 26 LEU H C 1
ATOM 2205 O O . LEU G 1 27 ? 11.09007 42.01701 64.25547 1.000 16.95300 26 LEU H O 1
ATOM 2210 N N . GLN G 1 28 ? 10.32581 41.04734 62.37120 1.000 15.33601 27 GLN H N 1
ATOM 2211 C CA . GLN G 1 28 ? 9.39092 42.12621 62.09029 1.000 14.68070 27 GLN H CA 1
ATOM 2212 C C . GLN G 1 28 ? 8.33321 42.25080 63.17962 1.000 14.74220 27 GLN H C 1
ATOM 2213 O O . GLN G 1 28 ? 7.90379 43.36021 63.50470 1.000 15.96538 27 GLN H O 1
ATOM 2219 N N . ARG G 1 29 ? 7.88273 41.12775 63.74873 1.000 14.88914 28 ARG H N 1
ATOM 2220 C CA . ARG G 1 29 ? 6.92568 41.22300 64.84333 1.000 15.25721 28 ARG H CA 1
ATOM 2221 C C . ARG G 1 29 ? 7.56963 41.87909 66.05786 1.000 15.48647 28 ARG H C 1
ATOM 2222 O O . ARG G 1 29 ? 6.99180 42.78909 66.66566 1.000 16.25304 28 ARG H O 1
ATOM 2230 N N . GLN G 1 30 ? 8.77967 41.44537 66.41465 1.000 11.14541 29 GLN H N 1
ATOM 2231 C CA . GLN G 1 30 ? 9.40925 42.00840 67.59888 1.000 13.11932 29 GLN H CA 1
ATOM 2232 C C . GLN G 1 30 ? 9.71456 43.48772 67.39561 1.000 17.74891 29 GLN H C 1
ATOM 2233 O O . GLN G 1 30 ? 9.64094 44.27787 68.34980 1.000 16.31350 29 GLN H O 1
ATOM 2239 N N . ILE G 1 31 ? 10.03808 43.87448 66.15919 1.000 14.49779 30 ILE H N 1
ATOM 2240 C CA . ILE G 1 31 ? 10.32472 45.27281 65.86037 1.000 17.13359 30 ILE H CA 1
ATOM 2241 C C . ILE G 1 31 ? 9.05387 46.10615 65.95816 1.000 20.28018 30 ILE H C 1
ATOM 2242 O O . ILE G 1 31 ? 9.06536 47.20912 66.51710 1.000 16.07704 30 ILE H O 1
ATOM 2247 N N . ALA G 1 32 ? 7.93998 45.58883 65.42385 1.000 16.51508 31 ALA H N 1
ATOM 2248 C CA . ALA G 1 32 ? 6.66883 46.29244 65.54788 1.000 20.08157 31 ALA H CA 1
ATOM 2249 C C . ALA G 1 32 ? 6.29308 46.50613 67.01727 1.000 21.69801 31 ALA H C 1
ATOM 2250 O O . ALA G 1 32 ? 5.75659 47.56073 67.38147 1.000 20.18986 31 ALA H O 1
ATOM 2252 N N . GLU G 1 33 ? 6.57927 45.52755 67.87658 1.000 16.32774 32 GLU H N 1
ATOM 2253 C CA . GLU G 1 33 ? 6.25054 45.67671 69.29670 1.000 21.43400 32 GLU H CA 1
ATOM 2254 C C . GLU G 1 33 ? 7.13171 46.73317 69.96239 1.000 20.70057 32 GLU H C 1
ATOM 2255 O O . GLU G 1 33 ? 6.66493 47.50852 70.80877 1.000 18.50639 32 GLU H O 1
ATOM 2261 N N . LEU G 1 34 ? 8.41115 46.75947 69.59918 1.000 17.80939 33 LEU H N 1
ATOM 2262 C CA . LEU G 1 34 ? 9.33700 47.72091 70.17015 1.000 18.54310 33 LEU H CA 1
ATOM 2263 C C . LEU G 1 34 ? 8.96133 49.14101 69.77232 1.000 21.75384 33 LEU H C 1
ATOM 2264 O O . LEU G 1 34 ? 8.93972 50.04165 70.61763 1.000 18.53344 33 LEU H O 1
ATOM 2269 N N . GLU G 1 35 ? 8.63972 49.35350 68.48977 1.000 22.12633 34 GLU H N 1
ATOM 2270 C CA . GLU G 1 35 ? 8.34280 50.70223 68.01287 1.000 21.26251 34 GLU H CA 1
ATOM 2271 C C . GLU G 1 35 ? 7.05970 51.23505 68.63329 1.000 24.49839 34 GLU H C 1
ATOM 2272 O O . GLU G 1 35 ? 6.97380 52.42326 68.97992 1.000 22.03965 34 GLU H O 1
ATOM 2278 N N . ALA G 1 36 ? 6.04165 50.37743 68.75515 1.000 21.19613 35 ALA H N 1
ATOM 2279 C CA . ALA G 1 36 ? 4.83693 50.76965 69.46994 1.000 21.83636 35 ALA H CA 1
ATOM 2280 C C . ALA G 1 36 ? 5.16336 51.13120 70.91163 1.000 25.28453 35 ALA H C 1
ATOM 2281 O O . ALA G 1 36 ? 4.64623 52.12040 71.45057 1.000 23.67086 35 ALA H O 1
ATOM 2283 N N . SER G 1 37 ? 6.03112 50.33694 71.54671 1.000 23.65317 36 SER H N 1
ATOM 2284 C CA . SER G 1 37 ? 6.33636 50.52919 72.95715 1.000 25.49956 36 SER H CA 1
ATOM 2285 C C . SER G 1 37 ? 7.16507 51.79631 73.16000 1.000 24.80024 36 SER H C 1
ATOM 2286 O O . SER G 1 37 ? 6.97965 52.50925 74.15218 1.000 22.53760 36 SER H O 1
ATOM 2289 N N . ASN G 1 38 ? 8.05699 52.10126 72.20537 1.000 21.79526 37 ASN H N 1
ATOM 2290 C CA . ASN G 1 38 ? 8.87606 53.31135 72.27503 1.000 22.37015 37 ASN H CA 1
ATOM 2291 C C . ASN G 1 38 ? 8.07612 54.55060 71.90990 1.000 26.20132 37 ASN H C 1
ATOM 2292 O O . ASN G 1 38 ? 8.41134 55.65477 72.34605 1.000 27.19131 37 ASN H O 1
ATOM 2297 N N . ALA G 1 39 ? 7.03398 54.39344 71.09394 1.000 28.61144 38 ALA H N 1
ATOM 2298 C CA . ALA G 1 39 ? 6.11537 55.50427 70.86201 1.000 29.07256 38 ALA H CA 1
ATOM 2299 C C . ALA G 1 39 ? 5.39991 55.88579 72.15174 1.000 32.14599 38 ALA H C 1
ATOM 2300 O O . ALA G 1 39 ? 5.31271 57.06666 72.50535 1.000 32.60233 38 ALA H O 1
ATOM 2302 N N . GLU G 1 40 ? 4.90105 54.88852 72.88602 1.000 27.91140 39 GLU H N 1
ATOM 2303 C CA . GLU G 1 40 ? 4.23187 55.17843 74.14983 1.000 32.51707 39 GLU H CA 1
ATOM 2304 C C . GLU G 1 40 ? 5.16035 55.85157 75.14540 1.000 31.55757 39 GLU H C 1
ATOM 2305 O O . GLU G 1 40 ? 4.72543 56.74546 75.88656 1.000 35.01578 39 GLU H O 1
ATOM 2311 N N . LEU G 1 41 ? 6.44666 55.48381 75.15702 1.000 33.17587 40 LEU H N 1
ATOM 2312 C CA . LEU G 1 41 ? 7.36005 56.01623 76.16104 1.000 31.59781 40 LEU H CA 1
ATOM 2313 C C . LEU G 1 41 ? 7.56398 57.51774 76.00204 1.000 37.79042 40 LEU H C 1
ATOM 2314 O O . LEU G 1 41 ? 7.70369 58.23927 77.00380 1.000 41.05912 40 LEU H O 1
ATOM 2319 N N . LYS G 1 42 ? 7.58778 58.00775 74.76964 1.000 31.08534 41 LYS H N 1
ATOM 2320 C CA . LYS G 1 42 ? 7.80514 59.41767 74.51015 1.000 32.22190 41 LYS H CA 1
ATOM 2321 C C . LYS G 1 42 ? 6.55106 60.25306 74.79456 1.000 37.48804 41 LYS H C 1
ATOM 2322 O O . LYS G 1 42 ? 5.97579 60.87448 73.90297 1.000 36.00521 41 LYS H O 1
ATOM 2328 N N . ILE H 2 3 ? 9.42119 26.97551 31.38881 1.000 37.47217 756 ILE G N 1
ATOM 2329 C CA . ILE H 2 3 ? 10.37319 25.98923 31.88090 1.000 32.32738 756 ILE G CA 1
ATOM 2330 C C . ILE H 2 3 ? 9.74871 25.30696 33.06146 1.000 32.25177 756 ILE G C 1
ATOM 2331 O O . ILE H 2 3 ? 8.80259 25.85091 33.63797 1.000 44.01876 756 ILE G O 1
ATOM 2333 N N . LEU H 2 4 ? 10.25158 24.12783 33.43289 1.000 25.92909 757 LEU G N 1
ATOM 2334 C CA . LEU H 2 4 ? 9.87858 23.57517 34.72492 1.000 30.62458 757 LEU G CA 1
ATOM 2335 C C . LEU H 2 4 ? 10.16785 24.61676 35.79737 1.000 26.24832 757 LEU G C 1
ATOM 2336 O O . LEU H 2 4 ? 11.23566 25.24552 35.80553 1.000 22.42440 757 LEU G O 1
ATOM 2341 N N . GLY H 2 5 ? 9.18168 24.84272 36.66224 1.000 24.69347 758 GLY G N 1
ATOM 2342 C CA . GLY H 2 5 ? 9.37735 25.79275 37.73863 1.000 26.70641 758 GLY G CA 1
ATOM 2343 C C . GLY H 2 5 ? 10.49024 25.37081 38.67182 1.000 23.39083 758 GLY G C 1
ATOM 2344 O O . GLY H 2 5 ? 11.17180 26.21925 39.25072 1.000 25.69994 758 GLY G O 1
ATOM 2345 N N . MET H 2 6 ? 10.70834 24.05890 38.80628 1.000 20.85939 759 MET G N 1
ATOM 2346 C CA . MET H 2 6 ? 11.75786 23.55863 39.68970 1.000 18.77483 759 MET G CA 1
ATOM 2347 C C . MET H 2 6 ? 13.13865 24.04260 39.25748 1.000 20.47137 759 MET G C 1
ATOM 2348 O O . MET H 2 6 ? 13.90654 24.55340 40.07620 1.000 20.26749 759 MET G O 1
ATOM 2353 N N . LEU H 2 7 ? 13.47993 23.87528 37.97354 1.000 17.54498 760 LEU G N 1
ATOM 2354 C CA . LEU H 2 7 ? 14.80847 24.25372 37.49668 1.000 17.77418 760 LEU G CA 1
ATOM 2355 C C . LEU H 2 7 ? 15.03606 25.75722 37.60089 1.000 20.58232 760 LEU G C 1
ATOM 2356 O O . LEU H 2 7 ? 16.13257 26.20865 37.96427 1.000 15.66894 760 LEU G O 1
ATOM 2361 N N . LYS H 2 8 ? 14.01301 26.54819 37.26183 1.000 17.53770 761 LYS G N 1
ATOM 2362 C CA . LYS H 2 8 ? 14.10328 27.99229 37.44141 1.000 24.66362 761 LYS G CA 1
ATOM 2363 C C . LYS H 2 8 ? 14.27680 28.34735 38.91322 1.000 22.54678 761 LYS G C 1
ATOM 2364 O O . LYS H 2 8 ? 15.01378 29.27900 39.25071 1.000 21.99034 761 LYS G O 1
ATOM 2370 N N . SER H 2 9 ? 13.63612 27.59200 39.80955 1.000 19.04314 762 SER G N 1
ATOM 2371 C CA . SER H 2 9 ? 13.73273 27.91855 41.22662 1.000 20.05343 762 SER G CA 1
ATOM 2372 C C . SER H 2 9 ? 15.11133 27.60955 41.81029 1.000 21.33883 762 SER G C 1
ATOM 2373 O O . SER H 2 9 ? 15.44781 28.15884 42.86407 1.000 18.47479 762 SER G O 1
ATOM 2376 N N . LEU H 2 10 ? 15.92255 26.76913 41.15523 1.000 20.91286 763 LEU G N 1
ATOM 2377 C CA . LEU H 2 10 ? 17.26271 26.50950 41.67833 1.000 19.50627 763 LEU G CA 1
ATOM 2378 C C . LEU H 2 10 ? 18.03493 27.81402 41.88276 1.000 21.60467 763 LEU G C 1
ATOM 2379 O O . LEU H 2 10 ? 18.57061 28.07785 42.96354 1.000 20.34722 763 LEU G O 1
ATOM 2384 N N . HIS H 2 11 ? 18.12557 28.63719 40.84813 1.000 18.13233 764 HIS G N 1
ATOM 2385 C CA . HIS H 2 11 ? 18.85796 29.88000 41.05500 1.000 19.42419 764 HIS G CA 1
ATOM 2386 C C . HIS H 2 11 ? 18.00531 30.92971 41.75822 1.000 16.77258 764 HIS G C 1
ATOM 2387 O O . HIS H 2 11 ? 18.53679 31.72974 42.53265 1.000 14.63522 764 HIS G O 1
ATOM 2394 N N . GLN H 2 12 ? 16.69382 30.93058 41.50771 1.000 18.16028 765 GLN G N 1
ATOM 2395 C CA . GLN H 2 12 ? 15.81131 31.91552 42.12168 1.000 18.43077 765 GLN G CA 1
ATOM 2396 C C . GLN H 2 12 ? 15.87909 31.84930 43.64023 1.000 17.95273 765 GLN G C 1
ATOM 2397 O O . GLN H 2 12 ? 16.06280 32.87528 44.30679 1.000 17.22663 765 GLN G O 1
ATOM 2403 N N . LEU H 2 13 ? 15.74658 30.64745 44.20651 1.000 16.41235 766 LEU G N 1
ATOM 2404 C CA . LEU H 2 13 ? 15.75558 30.50561 45.66440 1.000 18.57930 766 LEU G CA 1
ATOM 2405 C C . LEU H 2 13 ? 17.10906 30.86568 46.26922 1.000 15.21138 766 LEU G C 1
ATOM 2406 O O . LEU H 2 13 ? 17.16899 31.36838 47.40197 1.000 16.38118 766 LEU G O 1
ATOM 2411 N N . GLN H 2 14 ? 18.19114 30.60076 45.54126 1.000 13.86218 767 GLN G N 1
ATOM 2412 C CA . GLN H 2 14 ? 19.52223 30.98960 45.99154 1.000 18.22308 767 GLN G CA 1
ATOM 2413 C C . GLN H 2 14 ? 19.62148 32.50636 46.13246 1.000 15.71947 767 GLN G C 1
ATOM 2414 O O . GLN H 2 14 ? 20.16087 33.01595 47.11904 1.000 20.53592 767 GLN G O 1
ATOM 2420 N N . VAL H 2 15 ? 19.06121 33.24142 45.17519 1.000 15.13442 768 VAL G N 1
ATOM 2421 C CA . VAL H 2 15 ? 19.06732 34.69810 45.25192 1.000 18.21852 768 VAL G CA 1
ATOM 2422 C C . VAL H 2 15 ? 18.09183 35.19067 46.32300 1.000 20.02886 768 VAL G C 1
ATOM 2423 O O . VAL H 2 15 ? 18.41513 36.10170 47.09848 1.000 15.22092 768 VAL G O 1
ATOM 2427 N N . GLU H 2 16 ? 16.90563 34.57341 46.42274 1.000 17.89342 769 GLU G N 1
ATOM 2428 C CA . GLU H 2 16 ? 15.96689 34.99389 47.46596 1.000 22.87932 769 GLU G CA 1
ATOM 2429 C C . GLU H 2 16 ? 16.53560 34.73974 48.85909 1.000 16.43739 769 GLU G C 1
ATOM 2430 O O . GLU H 2 16 ? 16.46373 35.60911 49.73648 1.000 16.75290 769 GLU G O 1
ATOM 2436 N N . ASN H 2 17 ? 17.13518 33.56588 49.07056 1.000 17.11130 770 ASN G N 1
ATOM 2437 C CA . ASN H 2 17 ? 17.67341 33.23409 50.38653 1.000 18.91819 770 ASN G CA 1
ATOM 2438 C C . ASN H 2 17 ? 18.80886 34.17061 50.78396 1.000 17.33794 770 ASN G C 1
ATOM 2439 O O . ASN H 2 17 ? 18.96497 34.49781 51.96781 1.000 16.33408 770 ASN G O 1
ATOM 2444 N N . ARG H 2 18 ? 19.63651 34.58842 49.82314 1.000 16.72721 771 ARG G N 1
ATOM 2445 C CA . ARG H 2 18 ? 20.66238 35.57433 50.15593 1.000 21.77343 771 ARG G CA 1
ATOM 2446 C C . ARG H 2 18 ? 20.03485 36.91088 50.54059 1.000 18.74428 771 ARG G C 1
ATOM 2447 O O . ARG H 2 18 ? 20.51237 37.58641 51.45894 1.000 16.09062 771 ARG G O 1
ATOM 2455 N N . ARG H 2 19 ? 18.96613 37.30649 49.84700 1.000 15.69936 772 ARG G N 1
ATOM 2456 C CA . ARG H 2 19 ? 18.24547 38.51531 50.23411 1.000 19.06221 772 ARG G CA 1
ATOM 2457 C C . ARG H 2 19 ? 17.68589 38.38935 51.64453 1.000 17.10234 772 ARG G C 1
ATOM 2458 O O . ARG H 2 19 ? 17.80591 39.31647 52.44803 1.000 19.69489 772 ARG G O 1
ATOM 2466 N N . LEU H 2 20 ? 17.08844 37.24065 51.96620 1.000 17.00783 773 LEU G N 1
ATOM 2467 C CA . LEU H 2 20 ? 16.52084 37.04781 53.29259 1.000 18.17004 773 LEU G CA 1
ATOM 2468 C C . LEU H 2 20 ? 17.60948 37.05616 54.35752 1.000 21.01966 773 LEU G C 1
ATOM 2469 O O . LEU H 2 20 ? 17.42940 37.64174 55.43215 1.000 20.82228 773 LEU G O 1
ATOM 2474 N N . GLU H 2 21 ? 18.75548 36.43647 54.07073 1.000 15.99401 774 GLU G N 1
ATOM 2475 C CA . GLU H 2 21 ? 19.85119 36.45367 55.03343 1.000 17.88888 774 GLU G CA 1
ATOM 2476 C C . GLU H 2 21 ? 20.26611 37.88035 55.37376 1.000 21.15348 774 GLU G C 1
ATOM 2477 O O . GLU H 2 21 ? 20.47323 38.21911 56.54415 1.000 18.98296 774 GLU G O 1
ATOM 2483 N N . GLU H 2 22 ? 20.39605 38.73495 54.35819 1.000 18.27922 775 GLU G N 1
ATOM 2484 C CA . GLU H 2 22 ? 20.83971 40.09353 54.62204 1.000 24.68717 775 GLU G CA 1
ATOM 2485 C C . GLU H 2 22 ? 19.71991 40.94032 55.20929 1.000 26.40650 775 GLU G C 1
ATOM 2486 O O . GLU H 2 22 ? 19.98084 41.81382 56.04669 1.000 25.67336 775 GLU G O 1
ATOM 2492 N N . GLN H 2 23 ? 18.47229 40.66955 54.82304 1.000 23.01486 776 GLN G N 1
ATOM 2493 C CA . GLN H 2 23 ? 17.34758 41.31358 55.48911 1.000 22.47806 776 GLN G CA 1
ATOM 2494 C C . GLN H 2 23 ? 17.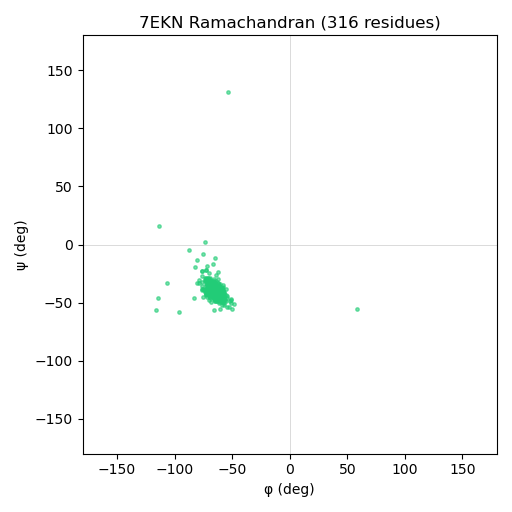31566 40.95783 56.97186 1.000 21.72664 776 GLN G C 1
ATOM 2495 O O . GLN H 2 23 ? 17.02128 41.80923 57.81834 1.000 18.96033 776 GLN G O 1
ATOM 2501 N N . ILE H 2 24 ? 17.63418 39.70441 57.30012 1.000 21.75748 777 ILE G N 1
ATOM 2502 C CA . ILE H 2 24 ? 17.73454 39.28963 58.69766 1.000 18.37851 777 ILE G CA 1
ATOM 2503 C C . ILE H 2 24 ? 18.80575 40.09580 59.42258 1.000 20.99122 777 ILE G C 1
ATOM 2504 O O . ILE H 2 24 ? 18.65180 40.44617 60.60047 1.000 19.80073 777 ILE G O 1
ATOM 2509 N N . LYS H 2 25 ? 19.90930 40.40709 58.73359 1.000 21.11101 778 LYS G N 1
ATOM 2510 C CA . LYS H 2 25 ? 21.01579 41.10276 59.37557 1.000 21.73682 778 LYS G CA 1
ATOM 2511 C C . LYS H 2 25 ? 20.65300 42.55392 59.67944 1.000 23.40295 778 LYS G C 1
ATOM 2512 O O . LYS H 2 25 ? 21.03745 43.09663 60.72129 1.000 22.80336 778 LYS G O 1
ATOM 2518 N N . ASN H 2 26 ? 19.91895 43.19661 58.77498 1.000 21.76248 779 ASN G N 1
ATOM 2519 C CA . ASN H 2 26 ? 19.50545 44.57710 58.99160 1.000 22.93319 779 ASN G CA 1
ATOM 2520 C C . ASN H 2 26 ? 18.37863 44.65980 60.01630 1.000 20.43863 779 ASN G C 1
ATOM 2521 O O . ASN H 2 26 ? 18.37177 45.56875 60.84814 1.000 18.98243 779 ASN G O 1
ATOM 2526 N N . LEU H 2 27 ? 17.44303 43.69942 59.99402 1.000 19.78051 780 LEU G N 1
ATOM 2527 C CA . LEU H 2 27 ? 16.37525 43.68164 60.99501 1.000 19.30281 780 LEU G CA 1
ATOM 2528 C C . LEU H 2 27 ? 16.94322 43.48411 62.39202 1.000 17.69251 780 LEU G C 1
ATOM 2529 O O . LEU H 2 27 ? 16.53254 44.16226 63.34013 1.000 21.64504 780 LEU G O 1
ATOM 2534 N N . THR H 2 28 ? 17.91833 42.58870 62.52937 1.000 15.62533 781 THR G N 1
ATOM 2535 C CA . THR H 2 28 ? 18.53736 42.34941 63.82620 1.000 14.72704 781 THR G CA 1
ATOM 2536 C C . THR H 2 28 ? 19.16185 43.62487 64.38720 1.000 21.59806 781 THR G C 1
ATOM 2537 O O . THR H 2 28 ? 18.94257 43.97263 65.55264 1.000 17.97767 781 THR G O 1
ATOM 2541 N N . ALA H 2 29 ? 19.93918 44.34222 63.56320 1.000 23.33796 782 ALA G N 1
ATOM 2542 C CA . ALA H 2 29 ? 20.49976 45.62487 63.98794 1.000 18.97402 782 ALA G CA 1
ATOM 2543 C C . ALA H 2 29 ? 19.40135 46.61773 64.33112 1.000 19.39071 782 ALA G C 1
ATOM 2544 O O . ALA H 2 29 ? 19.48521 47.32280 65.34277 1.000 24.78307 782 ALA G O 1
ATOM 2546 N N . LYS H 2 30 ? 18.35189 46.68022 63.51365 1.000 17.85428 783 LYS G N 1
ATOM 2547 C CA . LYS H 2 30 ? 17.23647 47.56203 63.83622 1.000 17.55826 783 LYS G CA 1
ATOM 2548 C C . LYS H 2 30 ? 16.65095 47.22728 65.20562 1.000 19.02744 783 LYS G C 1
ATOM 2549 O O . LYS H 2 30 ? 16.42082 48.11884 66.03019 1.000 19.37683 783 LYS G O 1
ATOM 2555 N N . LYS H 2 31 ? 16.40625 45.93920 65.46652 1.000 16.92536 784 LYS G N 1
ATOM 2556 C CA . LYS H 2 31 ? 15.83942 45.53707 66.75119 1.000 21.43366 784 LYS G CA 1
ATOM 2557 C C . LYS H 2 31 ? 16.76863 45.89784 67.90131 1.000 20.25282 784 LYS G C 1
ATOM 2558 O O . LYS H 2 31 ? 16.30323 46.24947 68.98902 1.000 21.62655 784 LYS G O 1
ATOM 2564 N N . GLU H 2 32 ? 18.08060 45.85282 67.66327 1.000 21.14458 785 GLU G N 1
ATOM 2565 C CA . GLU H 2 32 ? 19.04640 46.15031 68.70943 1.000 21.69394 785 GLU G CA 1
ATOM 2566 C C . GLU H 2 32 ? 19.04106 47.63621 69.07026 1.000 24.93482 785 GLU G C 1
ATOM 2567 O O . GLU H 2 32 ? 19.09861 47.99134 70.25491 1.000 19.92463 785 GLU G O 1
ATOM 2573 N N . ARG H 2 33 ? 18.96119 48.52050 68.06749 1.000 22.89571 786 ARG G N 1
ATOM 2574 C CA . ARG H 2 33 ? 18.86891 49.94768 68.35943 1.000 20.76182 786 ARG G CA 1
ATOM 2575 C C . ARG H 2 33 ? 17.56132 50.26400 69.06621 1.000 25.00953 786 ARG G C 1
ATOM 2576 O O . ARG H 2 33 ? 17.55125 50.99478 70.06467 1.000 23.67498 786 ARG G O 1
ATOM 2584 N N . LEU H 2 34 ? 16.45357 49.69910 68.57190 1.000 21.66100 787 LEU G N 1
ATOM 2585 C CA . LEU H 2 34 ? 15.14998 49.93028 69.18500 1.000 19.93781 787 LEU G CA 1
ATOM 2586 C C . LEU H 2 34 ? 15.13035 49.50709 70.64884 1.000 23.88609 787 LEU G C 1
ATOM 2587 O O . LEU H 2 34 ? 14.54599 50.19503 71.49306 1.000 20.28331 787 LEU G O 1
ATOM 2592 N N . GLN H 2 35 ? 15.75846 48.37466 70.96924 1.000 24.21717 788 GLN G N 1
ATOM 2593 C CA . GLN H 2 35 ? 15.75531 47.89404 72.34794 1.000 23.47264 788 GLN G CA 1
ATOM 2594 C C . GLN H 2 35 ? 16.64766 48.75020 73.24904 1.000 24.78688 788 GLN G C 1
ATOM 2595 O O . GLN H 2 35 ? 16.32836 48.95670 74.42558 1.000 25.02000 788 GLN G O 1
ATOM 2601 N N . LEU H 2 36 ? 17.76025 49.25696 72.72099 1.000 24.81330 789 LEU G N 1
ATOM 2602 C CA . LEU H 2 36 ? 18.58609 50.18615 73.48393 1.000 25.16595 789 LEU G CA 1
ATOM 2603 C C . LEU H 2 36 ? 17.83091 51.48162 73.74698 1.000 24.73782 789 LEU G C 1
ATOM 2604 O O . LEU H 2 36 ? 17.80997 51.98426 74.87766 1.000 25.41290 789 LEU G O 1
ATOM 2609 N N . LEU H 2 37 ? 17.18796 52.02291 72.71057 1.000 21.79039 790 LEU G N 1
ATOM 2610 C CA . LEU H 2 37 ? 16.36253 53.21043 72.88410 1.000 23.72288 790 LEU G CA 1
ATOM 2611 C C . LEU H 2 37 ? 15.32513 52.98709 73.97233 1.000 25.02222 790 LEU G C 1
ATOM 2612 O O . LEU H 2 37 ? 15.15628 53.82263 74.86691 1.000 25.70116 790 LEU G O 1
ATOM 2617 N N . ASN H 2 38 ? 14.65078 51.83382 73.92984 1.000 25.80644 791 ASN G N 1
ATOM 2618 C CA . ASN H 2 38 ? 13.66504 51.49401 74.95410 1.000 23.57310 791 ASN G CA 1
ATOM 2619 C C . ASN H 2 38 ? 14.27826 51.51050 76.35360 1.000 22.61790 791 ASN G C 1
ATOM 2620 O O . ASN H 2 38 ? 13.65517 52.00070 77.29880 1.000 25.42435 791 ASN G O 1
ATOM 2625 N N . ALA H 2 39 ? 15.50011 50.99726 76.51221 1.000 24.04082 792 ALA G N 1
ATOM 2626 C CA . ALA H 2 39 ? 16.15341 51.09055 77.81821 1.000 25.63022 792 ALA G CA 1
ATOM 2627 C C . ALA H 2 39 ? 16.49243 52.53904 78.18316 1.000 24.67076 792 ALA G C 1
ATOM 2628 O O . ALA H 2 39 ? 16.28829 52.95970 79.33085 1.000 22.19460 792 ALA G O 1
ATOM 2630 N N . GLN H 2 40 ? 17.00656 53.31708 77.22656 1.000 22.65102 793 GLN G N 1
ATOM 2631 C CA . GLN H 2 40 ? 17.38066 54.69834 77.52500 1.000 25.58727 793 GLN G CA 1
ATOM 2632 C C . GLN H 2 40 ? 16.16231 55.51871 77.93137 1.000 27.16806 793 GLN G C 1
ATOM 2633 O O . GLN H 2 40 ? 16.24426 56.37159 78.82832 1.000 19.28212 793 GLN G O 1
ATOM 2639 N N . LEU H 2 41 ? 15.01244 55.24899 77.30779 1.000 22.30244 794 LEU G N 1
ATOM 2640 C CA . LEU H 2 41 ? 13.79929 55.98975 77.61734 1.000 22.11575 794 LEU G CA 1
ATOM 2641 C C . LEU H 2 41 ? 13.17778 55.57581 78.93921 1.000 26.54486 794 LEU G C 1
ATOM 2642 O O . LEU H 2 41 ? 12.22946 56.22959 79.38915 1.000 29.88340 794 LEU G O 1
ATOM 2647 N N . SER H 2 42 ? 13.67828 54.51396 79.56918 1.000 20.96890 795 SER G N 1
ATOM 2648 C CA . SER H 2 42 ? 13.02501 53.94697 80.73716 1.000 27.55264 795 SER G CA 1
ATOM 2649 C C . SER H 2 42 ? 13.87878 54.03679 81.99753 1.000 25.73790 795 SER G C 1
ATOM 2650 O O . SER H 2 42 ? 13.41194 54.55664 83.01285 1.000 23.89735 795 SER G O 1
ATOM 2653 N N . VAL H 2 43 ? 15.09065 53.49745 81.96945 1.000 23.03634 796 VAL G N 1
ATOM 2654 C CA . VAL H 2 43 ? 15.90456 53.38924 83.17494 1.000 24.51816 796 VAL G CA 1
ATOM 2655 C C . VAL H 2 43 ? 17.04795 54.40087 83.15879 1.000 22.00693 796 VAL G C 1
ATOM 2656 O O . VAL H 2 43 ? 17.26182 55.08752 82.16067 1.000 24.07331 796 VAL G O 1
#

Organism: Homo sapiens (NCBI:txid9606)

Secondary structure (DSSP, 8-state):
-TTHHHHHHHHHHHHHHHHHHHHHHHHHHHHHHHHHHHHHHH-/-HHHHHHHHHHHHHHHHHHHHHHHHHHHHHHHHHHHHHHH-/-HHHHHHHHHHHHHHHHHHHHHHHHHHHHHHHHHHHHHHHH-/--HHHHHHHHHHHHHHHHHHHHHHHHHHHHHHHHHHHHHH-/-HHHHHHHHHHHHHHHHHHHHHHHHHHHHHHHHHHHHHHTT-/-HHHHHHHHHHHHHHHHHHHHHHHHHHHHHHHHHHHHHHHT-/--HHHHHHHHHHHHHHHHHHHHHHHHHHHHHHHHHHHHTT-/-HHHHHHHHHHHHHHHHHHHHHHHHHHHHHHHHHHHHHH-